Protein AF-A0A150UV07-F1 (afdb_monomer_lite)

Secondary structure (DSSP, 8-state):
---GGGS-HHHHHHHHHHHHHHHHHHHHHHHHHHHSPPP-HHHHHHHHHHHHHHHHHHHHHTTPPPSS-TTSPSS-SS--HHHHHHHHHHHTT-SSS---HHHHHHHHHHHHHHHHHHHHHHHHHHHHHHHHHHHHHHHHTT--------SSGGG--HHHHHHHHHHHHHHHIIIIIIHHHHHHHHHHHHHHHTT-GGGHHHHHHHHHHHHHHHHHHHHHHHHHHHHHHHHHHHHHHHHHHHHHHHHHHHHHHHHHHS-HHHHHHHHHSSTTTTHHHHHHHHHHHHHTTTTS-----------SSSSSSS-------------------

pLDDT: mean 82.39, std 20.72, range [30.31, 98.56]

Sequence (329 aa):
MPHIQTLSDIKRKEVYNRAWQLQNQQALAEHLKAMTPPVDEKEAVEEDQRNEIQARKELENDGCPPCYPPSMQVPLQEVPEEYQGAVEHWRTYTQWGEIVLPQQLADWRRFRSYQQYVRSYYGEKKFHRYVDRIREVRKSHSLPSDISLFWDPAQQDRLQNWVEFQSWRVRIHDEELECKLQEMQRRVDQAQETAVDMGSNLLLGELSYAKRRVAHHAGLLRWVESQRQVMVAAETLRSNACTKTSEASQYFELMDSLSGAVRRRVQRTGTNRVLRRGCRAAHATCEHRKQHSRPKTKTSKEQADLVATECALKTRSGRISKPPLRWSS

Foldseek 3Di:
DPPPVPDDPVVNVVVVVVVVVVVVVVVVVVVVVVVDPPPPPVVVQVVLVVLQVVLCVVCVVVLHHDLDDPPADWQRDDDDPLSCLQLVLQLLVDPVSTRRSNSVSVVLVVLVVVLVVLLVVQPQVRVVVVLVVLLVLCVVVVHDSPADDHSDVVPDDSLNSLSSVLSVLSCCLVVPLVVQLVVLVVVLVVCVVVVVVVCNVVSVVSNVSSVSNSSSSVSSSVSSVVVSVVVVVVVVVVVVVVVVVVVVVVVVVVLVPDDPVVNVVVVPPPPCPVVVVVPVVVVVVVVVVVPPDDDDDDDDPDDPPDPPPPDPDDDDDDDDDDDDDDDDD

Structure (mmCIF, N/CA/C/O backbone):
data_AF-A0A150UV07-F1
#
_entry.id   AF-A0A150UV07-F1
#
loop_
_atom_site.group_PDB
_atom_site.id
_atom_site.type_symbol
_atom_site.label_atom_id
_atom_site.label_alt_id
_atom_site.label_comp_id
_atom_site.label_asym_id
_atom_site.label_entity_id
_atom_site.label_seq_id
_atom_site.pdbx_PDB_ins_code
_atom_site.Cartn_x
_atom_site.Cartn_y
_atom_site.Cartn_z
_atom_site.occupancy
_atom_site.B_iso_or_equiv
_atom_site.auth_seq_id
_atom_site.auth_comp_id
_atom_site.auth_asym_id
_atom_site.auth_atom_id
_atom_site.pdbx_PDB_model_num
ATOM 1 N N . MET A 1 1 ? 24.235 -3.468 -38.379 1.00 43.94 1 MET A N 1
ATOM 2 C CA . MET A 1 1 ? 24.614 -2.060 -38.128 1.00 43.94 1 MET A CA 1
ATOM 3 C C . MET A 1 1 ? 24.882 -1.402 -39.474 1.00 43.94 1 MET A C 1
ATOM 5 O O . MET A 1 1 ? 25.859 -1.792 -40.102 1.00 43.94 1 MET A O 1
ATOM 9 N N . PRO A 1 2 ? 24.018 -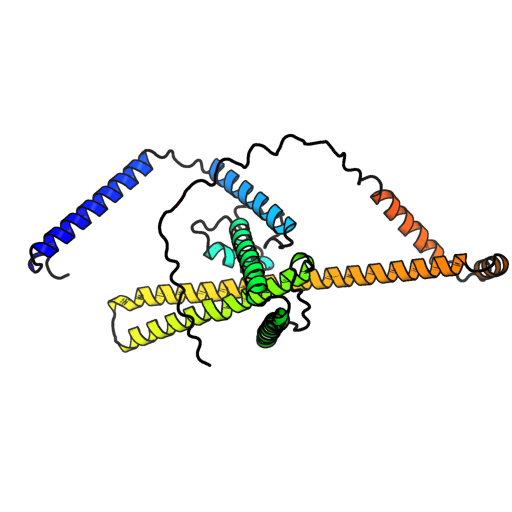0.503 -39.981 1.00 50.69 2 PRO A N 1
ATOM 10 C CA . PRO A 1 2 ? 24.350 0.272 -41.175 1.00 50.69 2 PRO A CA 1
ATOM 11 C C . PRO A 1 2 ? 25.649 1.038 -40.904 1.00 50.69 2 PRO A C 1
ATOM 13 O O . PRO A 1 2 ? 25.784 1.678 -39.860 1.00 50.69 2 PRO A O 1
ATOM 16 N N . HIS A 1 3 ? 26.633 0.907 -41.795 1.00 58.53 3 HIS A N 1
ATOM 17 C CA . HIS A 1 3 ? 27.921 1.575 -41.640 1.00 58.53 3 HIS A CA 1
ATOM 18 C C . HIS A 1 3 ? 27.697 3.085 -41.478 1.00 58.53 3 HIS A C 1
ATOM 20 O O . HIS A 1 3 ? 26.987 3.691 -42.270 1.00 58.53 3 HIS A O 1
ATOM 26 N N . ILE A 1 4 ? 28.341 3.717 -40.488 1.00 61.28 4 ILE A N 1
ATOM 27 C CA . ILE A 1 4 ? 28.324 5.182 -40.250 1.00 61.28 4 ILE A CA 1
ATOM 28 C C . ILE A 1 4 ? 28.580 5.996 -41.539 1.00 61.28 4 ILE A C 1
ATOM 30 O O . ILE A 1 4 ? 28.135 7.138 -41.677 1.00 61.28 4 ILE A O 1
ATOM 34 N N . GLN A 1 5 ? 29.238 5.375 -42.518 1.00 71.94 5 GLN A N 1
ATOM 35 C CA . GLN A 1 5 ? 29.497 5.901 -43.852 1.00 71.94 5 GLN A CA 1
ATOM 36 C C . GLN A 1 5 ? 28.233 6.166 -44.701 1.00 71.94 5 GLN A C 1
ATOM 38 O O . GLN A 1 5 ? 28.308 6.973 -45.620 1.00 71.94 5 GLN A O 1
ATOM 43 N N . THR A 1 6 ? 27.059 5.605 -44.387 1.00 82.50 6 THR A N 1
ATOM 44 C CA . THR A 1 6 ? 25.797 5.895 -45.109 1.00 82.50 6 THR A CA 1
ATOM 45 C C . THR A 1 6 ? 24.951 7.005 -44.474 1.00 82.50 6 THR A C 1
ATOM 47 O O . THR A 1 6 ? 23.888 7.340 -44.992 1.00 82.50 6 THR A O 1
ATOM 50 N N . LEU A 1 7 ? 25.375 7.579 -43.342 1.00 82.44 7 LEU A N 1
ATOM 51 C CA . LEU A 1 7 ? 24.673 8.703 -42.712 1.00 82.44 7 LEU A CA 1
ATOM 52 C C . LEU A 1 7 ? 25.032 10.027 -43.395 1.00 82.44 7 LEU A C 1
ATOM 54 O O . LEU A 1 7 ? 26.193 10.241 -43.740 1.00 82.44 7 LEU A O 1
ATOM 58 N N . SER A 1 8 ? 24.052 10.925 -43.531 1.00 91.31 8 SER A N 1
ATOM 59 C CA . SER A 1 8 ? 24.297 12.310 -43.942 1.00 91.31 8 SER A CA 1
ATOM 60 C C . SER A 1 8 ? 25.146 13.050 -42.904 1.00 91.31 8 SER A C 1
ATOM 62 O O . SER A 1 8 ? 25.108 12.727 -41.712 1.00 91.31 8 SER A O 1
ATOM 64 N N . ASP A 1 9 ? 25.881 14.077 -43.331 1.00 90.69 9 ASP A N 1
ATOM 65 C CA . ASP A 1 9 ? 26.815 14.809 -42.463 1.00 90.69 9 ASP A CA 1
ATOM 66 C C . ASP A 1 9 ? 26.142 15.431 -41.232 1.00 90.69 9 ASP A C 1
ATOM 68 O O . ASP A 1 9 ? 26.709 15.425 -40.138 1.00 90.69 9 ASP A O 1
ATOM 72 N N . ILE A 1 10 ? 24.890 15.881 -41.375 1.00 93.00 10 ILE A N 1
ATOM 73 C CA . ILE A 1 10 ? 24.079 16.400 -40.264 1.00 93.00 10 ILE A CA 1
ATOM 74 C C . ILE A 1 10 ? 23.879 15.316 -39.196 1.00 93.00 10 ILE A C 1
ATOM 76 O O . ILE A 1 10 ? 24.183 15.539 -38.024 1.00 93.00 10 ILE A O 1
ATOM 80 N N . LYS A 1 11 ? 23.456 14.112 -39.602 1.00 87.06 11 LYS A N 1
ATOM 81 C CA . LYS A 1 11 ? 23.229 12.989 -38.679 1.00 87.06 11 LYS A CA 1
ATOM 82 C C . LYS A 1 11 ? 24.528 12.517 -38.024 1.00 87.06 11 LYS A C 1
ATOM 84 O O . LYS A 1 11 ? 24.519 12.146 -36.854 1.00 87.06 11 LYS A O 1
ATOM 89 N N . ARG A 1 12 ? 25.658 12.561 -38.739 1.00 87.50 12 ARG A N 1
ATOM 90 C CA . ARG A 1 12 ? 26.976 12.244 -38.158 1.00 87.50 12 ARG A CA 1
ATOM 91 C C . ARG A 1 12 ? 27.375 13.246 -37.075 1.00 87.50 12 ARG A C 1
ATOM 93 O O . ARG A 1 12 ? 27.817 12.827 -36.007 1.00 87.50 12 ARG A O 1
ATOM 100 N N . LYS A 1 13 ? 27.178 14.547 -37.318 1.00 91.44 13 LYS A N 1
ATOM 101 C CA . LYS A 1 13 ? 27.464 15.607 -36.337 1.00 91.44 13 LYS A CA 1
ATOM 102 C C . LYS A 1 13 ? 26.590 15.480 -35.086 1.00 91.44 13 LYS A C 1
ATOM 104 O O . LYS A 1 13 ? 27.093 15.639 -33.978 1.00 91.44 13 LYS A O 1
ATOM 109 N N . GLU A 1 14 ? 25.311 15.148 -35.246 1.00 92.62 14 GLU A N 1
ATOM 110 C CA . GLU A 1 14 ? 24.401 14.892 -34.120 1.00 92.62 14 GLU A CA 1
ATOM 111 C C . GLU A 1 14 ? 24.841 13.690 -33.275 1.00 92.62 14 GLU A C 1
ATOM 113 O O . GLU A 1 14 ? 24.914 13.796 -32.050 1.00 92.62 14 GLU A O 1
ATOM 118 N N . VAL A 1 15 ? 25.184 12.568 -33.918 1.00 87.06 15 VAL A N 1
ATOM 119 C CA . VAL A 1 15 ? 25.679 11.361 -33.232 1.00 87.06 15 VAL A CA 1
ATOM 120 C C . VAL A 1 15 ? 26.969 11.665 -32.469 1.00 87.06 15 VAL A C 1
ATOM 122 O O . VAL A 1 15 ? 27.082 11.291 -31.303 1.00 87.06 15 VAL A O 1
ATOM 125 N N . TYR A 1 16 ? 27.907 12.389 -33.087 1.00 90.12 16 TYR A N 1
ATOM 126 C CA . TYR A 1 16 ? 29.160 12.796 -32.451 1.00 90.12 16 TYR A CA 1
ATOM 127 C C . TYR A 1 16 ? 28.924 13.687 -31.225 1.00 90.12 16 TYR A C 1
ATOM 129 O O . TYR A 1 16 ? 29.428 13.392 -30.143 1.00 90.12 16 TYR A O 1
ATOM 137 N N . ASN A 1 17 ? 28.103 14.734 -31.359 1.00 92.88 17 ASN A N 1
ATOM 138 C CA . ASN A 1 17 ? 27.783 15.632 -30.248 1.00 92.88 17 ASN A CA 1
ATOM 139 C C . ASN A 1 17 ? 27.113 14.884 -29.089 1.00 92.88 17 ASN A C 1
ATOM 141 O O . ASN A 1 17 ? 27.429 15.138 -27.928 1.00 92.88 17 ASN A O 1
ATOM 145 N N . ARG A 1 18 ? 26.214 13.940 -29.394 1.00 89.62 18 ARG A N 1
ATOM 146 C CA . ARG A 1 18 ? 25.539 13.127 -28.379 1.00 89.62 18 ARG A CA 1
ATOM 147 C C . ARG A 1 18 ? 26.499 12.165 -27.680 1.00 89.62 18 ARG A C 1
ATOM 149 O O . ARG A 1 18 ? 26.436 12.048 -26.461 1.00 89.62 18 ARG A O 1
ATOM 156 N N . ALA A 1 19 ? 27.395 11.513 -28.420 1.00 86.69 19 ALA A N 1
ATOM 157 C CA . ALA A 1 19 ? 28.425 10.649 -27.843 1.00 86.69 19 ALA A CA 1
ATOM 158 C C . ALA A 1 19 ? 29.368 11.441 -26.924 1.00 86.69 19 ALA A C 1
ATOM 160 O O . ALA A 1 19 ? 29.628 11.017 -25.802 1.00 86.69 19 ALA A O 1
ATOM 161 N N . TRP A 1 20 ? 29.795 12.630 -27.358 1.00 92.06 20 TRP A N 1
ATOM 162 C CA . TRP A 1 20 ? 30.629 13.527 -26.558 1.00 92.06 20 TRP A CA 1
ATOM 163 C C . TRP A 1 20 ? 29.923 14.003 -25.279 1.00 92.06 20 TRP A C 1
ATOM 165 O O . TRP A 1 20 ? 30.510 13.986 -24.201 1.00 92.06 20 TRP A O 1
ATOM 175 N N . GLN A 1 21 ? 28.638 14.367 -25.362 1.00 91.62 21 GLN A N 1
ATOM 176 C CA . GLN A 1 21 ? 27.838 14.720 -24.184 1.00 91.62 21 GLN A CA 1
ATOM 177 C C . GLN A 1 21 ? 27.719 13.561 -23.188 1.00 91.62 21 GLN A C 1
ATOM 179 O O . GLN A 1 21 ? 27.894 13.780 -21.992 1.00 91.62 21 GLN A O 1
ATOM 184 N N . LEU A 1 22 ? 27.450 12.342 -23.667 1.00 88.75 22 LEU A N 1
ATOM 185 C CA . LEU A 1 22 ? 27.371 11.152 -22.815 1.00 88.75 22 LEU A CA 1
ATOM 186 C C . LEU A 1 22 ? 28.719 10.843 -22.156 1.00 88.75 22 LEU A C 1
ATOM 188 O O . LEU A 1 22 ? 28.758 10.552 -20.965 1.00 88.75 22 LEU A O 1
ATOM 192 N N . GLN A 1 23 ? 29.820 10.976 -22.898 1.00 88.56 23 GLN A N 1
ATOM 193 C CA . GLN A 1 23 ? 31.166 10.792 -22.360 1.00 88.56 23 GLN A CA 1
ATOM 194 C C . GLN A 1 23 ? 31.486 11.824 -21.272 1.00 88.56 23 GLN A C 1
ATOM 196 O O . GLN A 1 23 ? 32.013 11.463 -20.226 1.00 88.56 23 GLN A O 1
ATOM 201 N N . ASN A 1 24 ? 31.113 13.091 -21.469 1.00 90.44 24 ASN A N 1
ATOM 202 C CA . ASN A 1 24 ? 31.294 14.124 -20.448 1.00 90.44 24 ASN A CA 1
ATOM 203 C C . ASN A 1 24 ? 30.411 13.898 -19.217 1.00 90.44 24 ASN A C 1
ATOM 205 O O . ASN A 1 24 ? 30.852 14.151 -18.100 1.00 90.44 24 ASN A O 1
ATOM 209 N N . GLN A 1 25 ? 29.177 13.419 -19.395 1.00 91.19 25 GLN A N 1
ATOM 210 C CA . GLN A 1 25 ? 28.311 13.042 -18.275 1.00 91.19 25 GLN A CA 1
ATOM 211 C C . GLN A 1 25 ? 28.894 11.866 -17.491 1.00 91.19 25 GLN A C 1
ATOM 213 O O . GLN A 1 25 ? 28.870 11.887 -16.263 1.00 91.19 25 GLN A O 1
ATOM 218 N N . GLN A 1 26 ? 29.454 10.875 -18.185 1.00 91.25 26 GLN A N 1
ATOM 219 C CA . GLN A 1 26 ? 30.127 9.749 -17.551 1.00 91.25 26 GLN A CA 1
ATOM 220 C C . GLN A 1 26 ? 31.386 10.202 -16.803 1.00 91.25 26 GLN A C 1
ATOM 222 O O . GLN A 1 26 ? 31.544 9.858 -15.637 1.00 91.25 26 GLN A O 1
ATOM 227 N N . ALA A 1 27 ? 32.222 11.042 -17.419 1.00 90.94 27 ALA A N 1
ATOM 228 C CA . ALA A 1 27 ? 33.402 11.610 -16.773 1.00 90.94 27 ALA A CA 1
ATOM 229 C C . ALA A 1 27 ? 33.030 12.442 -15.533 1.00 90.94 27 ALA A C 1
ATOM 231 O O . ALA A 1 27 ? 33.693 12.346 -14.504 1.00 90.94 27 ALA A O 1
ATOM 232 N N . LEU A 1 28 ? 31.939 13.216 -15.596 1.00 91.00 28 LEU A N 1
ATOM 233 C CA . LEU A 1 28 ? 31.417 13.949 -14.443 1.00 91.00 28 LEU A CA 1
ATOM 234 C C . LEU A 1 28 ? 30.917 13.000 -13.347 1.00 91.00 28 LEU A C 1
ATOM 236 O O . LEU A 1 28 ? 31.211 13.228 -12.180 1.00 91.00 28 LEU A O 1
ATOM 240 N N . ALA A 1 29 ? 30.191 11.936 -13.697 1.00 89.81 29 ALA A N 1
ATOM 241 C CA . ALA A 1 29 ? 29.712 10.948 -12.733 1.00 89.81 29 ALA A CA 1
ATOM 242 C C . ALA A 1 29 ? 30.869 10.192 -12.060 1.00 89.81 29 ALA A C 1
ATOM 244 O O . ALA A 1 29 ? 30.856 10.009 -10.845 1.00 89.81 29 ALA A O 1
ATOM 245 N N . GLU A 1 30 ? 31.891 9.800 -12.822 1.00 91.69 30 GLU A N 1
ATOM 246 C CA . GLU A 1 30 ? 33.112 9.178 -12.302 1.00 91.69 30 GLU A CA 1
ATOM 247 C C . GLU A 1 30 ? 33.893 10.144 -11.407 1.00 91.69 30 GLU A C 1
ATOM 249 O O . GLU A 1 30 ? 34.337 9.755 -10.328 1.00 91.69 30 GLU A O 1
ATOM 254 N N . HIS A 1 31 ? 33.996 11.417 -11.798 1.00 90.12 31 HIS A N 1
ATOM 255 C CA . HIS A 1 31 ? 34.635 12.449 -10.986 1.00 90.12 31 HIS A CA 1
ATOM 256 C C . HIS A 1 31 ? 33.881 12.701 -9.674 1.00 90.12 31 HIS A C 1
ATOM 258 O O . HIS A 1 31 ? 34.492 12.717 -8.608 1.00 90.12 31 HIS A O 1
ATOM 264 N N . LEU A 1 32 ? 32.552 12.829 -9.725 1.00 89.62 32 LEU A N 1
ATOM 265 C CA . LEU A 1 32 ? 31.711 12.955 -8.534 1.00 89.62 32 LEU A CA 1
ATOM 266 C C . LEU A 1 32 ? 31.832 11.719 -7.636 1.00 89.62 32 LEU A C 1
ATOM 268 O O . LEU A 1 32 ? 31.961 11.865 -6.424 1.00 89.62 32 LEU A O 1
ATOM 272 N N . LYS A 1 33 ? 31.866 10.513 -8.213 1.00 88.94 33 LYS A N 1
ATOM 273 C CA . LYS A 1 33 ? 32.080 9.264 -7.470 1.00 88.94 33 LYS A CA 1
ATOM 274 C C . LYS A 1 33 ? 33.459 9.219 -6.806 1.00 88.94 33 LYS A C 1
ATOM 276 O O . LYS A 1 33 ? 33.551 8.764 -5.676 1.00 88.94 33 LYS A O 1
ATOM 281 N N . ALA A 1 34 ? 34.505 9.709 -7.471 1.00 90.69 34 ALA A N 1
ATOM 282 C CA . ALA A 1 34 ? 35.850 9.814 -6.902 1.00 90.69 34 ALA A CA 1
ATOM 283 C C . ALA A 1 34 ? 35.958 10.876 -5.793 1.00 90.69 34 ALA A C 1
ATOM 285 O O . ALA A 1 34 ? 36.781 10.729 -4.894 1.00 90.69 34 ALA A O 1
ATOM 286 N N . MET A 1 35 ? 35.144 11.936 -5.847 1.00 90.12 35 MET A N 1
ATOM 287 C CA . MET A 1 35 ? 35.082 12.958 -4.795 1.00 90.12 35 MET A CA 1
ATOM 288 C C . MET A 1 35 ? 34.157 12.588 -3.633 1.00 90.12 35 MET A C 1
ATOM 290 O O . MET A 1 35 ? 34.275 13.177 -2.562 1.00 90.12 35 MET A O 1
ATOM 294 N N . THR A 1 36 ? 33.230 11.651 -3.834 1.00 84.44 36 THR A N 1
ATOM 295 C CA . THR A 1 36 ? 32.338 11.176 -2.775 1.00 84.44 36 THR A CA 1
ATOM 296 C C . THR A 1 36 ? 33.116 10.178 -1.919 1.00 84.44 36 THR A C 1
ATOM 298 O O . THR A 1 36 ? 33.564 9.162 -2.455 1.00 84.44 36 THR A O 1
ATOM 301 N N . PRO A 1 37 ? 33.313 10.437 -0.612 1.00 88.25 37 PRO A N 1
ATOM 302 C CA . PRO A 1 37 ? 33.906 9.454 0.286 1.00 88.25 37 PRO A CA 1
ATOM 303 C C . PRO A 1 37 ? 33.157 8.116 0.186 1.00 88.25 37 PRO A C 1
ATOM 305 O O . PRO A 1 37 ? 31.946 8.126 -0.058 1.00 88.25 37 PRO A O 1
ATOM 308 N N . PRO A 1 38 ? 33.839 6.968 0.352 1.00 86.81 38 PRO A N 1
ATOM 309 C CA . PRO A 1 38 ? 33.145 5.688 0.415 1.00 86.81 38 PRO A CA 1
ATOM 310 C C . PRO A 1 38 ? 32.071 5.765 1.502 1.00 86.81 38 PRO A C 1
ATOM 312 O O . PRO A 1 38 ? 32.326 6.289 2.586 1.00 86.81 38 PRO A O 1
ATOM 315 N N . VAL A 1 39 ? 30.868 5.286 1.182 1.00 85.12 39 VAL A N 1
ATOM 316 C CA . VAL A 1 39 ? 29.765 5.235 2.144 1.00 85.12 39 VAL A CA 1
ATOM 317 C C . VAL A 1 39 ? 30.214 4.365 3.311 1.00 85.12 39 VAL A C 1
ATOM 319 O O . VAL A 1 39 ? 30.643 3.231 3.097 1.00 85.12 39 VAL A O 1
ATOM 322 N N . ASP A 1 40 ? 30.139 4.897 4.530 1.00 92.25 40 ASP A N 1
ATOM 323 C CA . ASP A 1 40 ? 30.324 4.085 5.724 1.00 92.25 40 ASP A CA 1
ATOM 324 C C . ASP A 1 40 ? 29.129 3.131 5.821 1.00 92.25 40 ASP A C 1
ATOM 326 O O . ASP A 1 40 ? 28.007 3.533 6.134 1.00 92.25 40 ASP A O 1
ATOM 330 N N . GLU A 1 41 ? 29.366 1.858 5.503 1.00 90.44 41 GLU A N 1
ATOM 331 C CA . GLU A 1 41 ? 28.344 0.808 5.532 1.00 90.44 41 GLU A CA 1
ATOM 332 C C . GLU A 1 41 ? 27.651 0.740 6.896 1.00 90.44 41 GLU A C 1
ATOM 334 O O . GLU A 1 41 ? 26.447 0.492 6.975 1.00 90.44 41 GLU A O 1
ATOM 339 N N . LYS A 1 42 ? 28.384 1.015 7.981 1.00 92.06 42 LYS A N 1
ATOM 340 C CA . LYS A 1 42 ? 27.818 1.029 9.327 1.00 92.06 42 LYS A CA 1
ATOM 341 C C . LYS A 1 42 ? 26.863 2.206 9.510 1.00 92.06 42 LYS A C 1
ATOM 343 O O . LYS A 1 42 ? 25.779 2.019 10.060 1.00 92.06 42 LYS A O 1
ATOM 348 N N . GLU A 1 43 ? 27.243 3.394 9.046 1.00 92.50 43 GLU A N 1
ATOM 349 C CA . GLU A 1 43 ? 26.391 4.585 9.118 1.00 92.50 43 GLU A CA 1
ATOM 350 C C . GLU A 1 43 ? 25.105 4.402 8.301 1.00 92.50 43 GLU A C 1
ATOM 352 O O . GLU A 1 43 ? 24.024 4.727 8.796 1.00 92.50 43 GLU A O 1
ATOM 357 N N . ALA A 1 44 ? 25.206 3.807 7.107 1.00 89.88 44 ALA A N 1
ATOM 358 C CA . ALA A 1 44 ? 24.055 3.498 6.258 1.00 89.88 44 ALA A CA 1
ATOM 359 C C . ALA A 1 44 ? 23.079 2.521 6.942 1.00 89.88 44 ALA A C 1
ATOM 361 O O . ALA A 1 44 ? 21.879 2.785 7.005 1.00 89.88 44 ALA A O 1
ATOM 362 N N . VAL A 1 45 ? 23.590 1.439 7.544 1.00 90.62 45 VAL A N 1
ATOM 363 C CA . VAL A 1 45 ? 22.759 0.476 8.291 1.00 90.62 45 VAL A CA 1
ATOM 364 C C . VAL A 1 45 ? 22.089 1.133 9.502 1.00 90.62 45 VAL A C 1
ATOM 366 O O . VAL A 1 45 ? 20.909 0.894 9.771 1.00 90.62 45 VAL A O 1
ATOM 369 N N . GLU A 1 46 ? 22.811 1.977 10.244 1.00 93.31 46 GLU A N 1
ATOM 370 C CA . GLU A 1 46 ? 22.237 2.717 11.371 1.00 93.31 46 GLU A CA 1
ATOM 371 C C . GLU A 1 46 ? 21.154 3.709 10.914 1.00 93.31 46 GLU A C 1
ATOM 373 O O . GLU A 1 46 ? 20.146 3.884 11.604 1.00 93.31 46 GLU A O 1
ATOM 378 N N . GLU A 1 47 ? 21.332 4.361 9.762 1.00 92.44 47 GLU A N 1
ATOM 379 C CA . GLU A 1 47 ? 20.325 5.241 9.167 1.00 92.44 47 GLU A CA 1
ATOM 380 C C . GLU A 1 47 ? 19.061 4.479 8.768 1.00 92.44 47 GLU A C 1
ATOM 382 O O . GLU A 1 47 ? 17.957 4.889 9.144 1.00 92.44 47 GLU A O 1
ATOM 387 N N . ASP A 1 48 ? 19.206 3.337 8.101 1.00 91.62 48 ASP A N 1
ATOM 388 C CA . ASP A 1 48 ? 18.080 2.490 7.710 1.00 91.62 48 ASP A CA 1
ATOM 389 C C . ASP A 1 48 ? 17.292 1.992 8.924 1.00 91.62 48 ASP A C 1
ATOM 391 O O . ASP A 1 48 ? 16.058 2.056 8.939 1.00 91.62 48 ASP A O 1
ATOM 395 N N . GLN A 1 49 ? 17.982 1.602 10.000 1.00 93.62 49 GLN A N 1
ATOM 396 C CA . GLN A 1 49 ? 17.339 1.247 11.268 1.00 93.62 49 GLN A CA 1
ATOM 397 C C . GLN A 1 49 ? 16.574 2.426 11.884 1.00 93.62 49 GLN A C 1
ATOM 399 O O . GLN A 1 49 ? 15.446 2.249 12.360 1.00 93.62 49 GLN A O 1
ATOM 404 N N . ARG A 1 50 ? 17.146 3.639 11.871 1.00 95.38 50 ARG A N 1
ATOM 405 C CA . ARG A 1 50 ? 16.455 4.848 12.356 1.00 95.38 50 ARG A CA 1
ATOM 406 C C . ARG A 1 50 ? 15.199 5.135 11.534 1.00 95.38 50 ARG A C 1
ATOM 408 O O . ARG A 1 50 ? 14.144 5.388 12.123 1.00 95.38 50 ARG A O 1
ATOM 415 N N . ASN A 1 51 ? 15.297 5.053 10.209 1.00 94.88 51 ASN A N 1
ATOM 416 C CA . ASN A 1 51 ? 14.188 5.282 9.283 1.00 94.88 51 ASN A CA 1
ATOM 417 C C . ASN A 1 51 ? 13.059 4.264 9.489 1.00 94.88 51 ASN A C 1
ATOM 419 O O . ASN A 1 51 ? 11.888 4.639 9.549 1.00 94.88 51 ASN A O 1
ATOM 423 N N . GLU A 1 52 ? 13.402 2.993 9.681 1.00 96.00 52 GLU A N 1
ATOM 424 C CA . GLU A 1 52 ? 12.464 1.913 9.992 1.00 96.00 52 GLU A CA 1
ATOM 425 C C . GLU A 1 52 ? 11.733 2.112 11.325 1.00 96.00 52 GLU A C 1
ATOM 427 O O . GLU A 1 52 ? 10.500 2.045 11.391 1.00 96.00 52 GLU A O 1
ATOM 432 N N . ILE A 1 53 ? 12.473 2.430 12.392 1.00 96.31 53 ILE A N 1
ATOM 433 C CA . ILE A 1 53 ? 11.897 2.709 13.716 1.00 96.31 53 ILE A CA 1
ATOM 434 C C . ILE A 1 53 ? 10.962 3.921 13.654 1.00 96.31 53 ILE A C 1
ATOM 436 O O . ILE A 1 53 ? 9.891 3.910 14.271 1.00 96.31 53 ILE A O 1
ATOM 440 N N . GLN A 1 54 ? 11.354 4.969 12.930 1.00 97.88 54 GLN A N 1
ATOM 441 C CA . GLN A 1 54 ? 10.533 6.162 12.765 1.00 97.88 54 GLN A CA 1
ATOM 442 C C . GLN A 1 54 ? 9.261 5.852 11.967 1.00 97.88 54 GLN A C 1
ATOM 444 O O . GLN A 1 54 ? 8.163 6.185 12.417 1.00 97.88 54 GLN A O 1
ATOM 449 N N . ALA A 1 55 ? 9.386 5.146 10.841 1.00 97.94 55 ALA A N 1
ATOM 450 C CA . ALA A 1 55 ? 8.246 4.773 10.012 1.00 97.94 55 ALA A CA 1
ATOM 451 C C . ALA A 1 55 ? 7.239 3.904 10.777 1.00 97.94 55 ALA A C 1
ATOM 453 O O . ALA A 1 55 ? 6.033 4.142 10.689 1.00 97.94 55 ALA A O 1
ATOM 454 N N . ARG A 1 56 ? 7.718 2.955 11.593 1.00 98.12 56 ARG A N 1
ATOM 455 C CA . ARG A 1 56 ? 6.873 2.151 12.487 1.00 98.12 56 ARG A CA 1
ATOM 456 C C . ARG A 1 56 ? 6.031 3.019 13.417 1.00 98.12 56 ARG A C 1
ATOM 458 O O . ARG A 1 56 ? 4.816 2.845 13.467 1.00 98.12 56 ARG A O 1
ATOM 465 N N . LYS A 1 57 ? 6.668 3.950 14.136 1.00 98.44 57 LYS A N 1
ATOM 466 C CA . LYS A 1 57 ? 5.974 4.838 15.082 1.00 98.44 57 LYS A CA 1
ATOM 467 C C . LYS A 1 57 ? 4.898 5.657 14.380 1.00 98.44 57 LYS A C 1
ATOM 469 O O . LYS A 1 57 ? 3.802 5.806 14.905 1.00 98.44 57 LYS A O 1
ATOM 474 N N . GLU A 1 58 ? 5.197 6.180 13.196 1.00 98.56 58 GLU A N 1
ATOM 475 C CA . GLU A 1 58 ? 4.238 6.975 12.431 1.00 98.56 58 GLU A CA 1
ATOM 476 C C . GLU A 1 58 ? 3.058 6.153 11.913 1.00 98.56 58 GLU A C 1
ATOM 478 O O . GLU A 1 58 ? 1.918 6.599 12.031 1.00 98.56 58 GLU A O 1
ATOM 483 N N . LEU A 1 59 ? 3.315 4.946 11.401 1.00 98.44 59 LEU A N 1
ATOM 484 C CA . LEU A 1 59 ? 2.267 4.006 11.007 1.00 98.44 59 LEU A CA 1
ATOM 485 C C . LEU A 1 59 ? 1.340 3.705 12.190 1.00 98.44 59 LEU A C 1
ATOM 487 O O . LEU A 1 59 ? 0.126 3.859 12.074 1.00 98.44 59 LEU A O 1
ATOM 491 N N . GLU A 1 60 ? 1.910 3.339 13.339 1.00 97.50 60 GLU A N 1
ATOM 492 C CA . GLU A 1 60 ? 1.150 3.010 14.548 1.00 97.50 60 GLU A CA 1
ATOM 493 C C . GLU A 1 60 ? 0.336 4.207 15.062 1.00 97.50 60 GLU A C 1
ATOM 495 O O . GLU A 1 60 ? -0.839 4.042 15.404 1.00 97.50 60 GLU A O 1
ATOM 500 N N . ASN A 1 61 ? 0.924 5.408 15.056 1.00 97.38 61 ASN A N 1
ATOM 501 C CA . ASN A 1 61 ? 0.255 6.645 15.461 1.00 97.38 61 ASN A CA 1
ATOM 502 C C . ASN A 1 61 ? -0.926 7.005 14.546 1.00 97.38 61 ASN A C 1
ATOM 504 O O . ASN A 1 61 ? -1.942 7.489 15.041 1.00 97.38 61 ASN A O 1
ATOM 508 N N . ASP A 1 62 ? -0.822 6.743 13.239 1.00 97.00 62 ASP A N 1
ATOM 509 C CA . ASP A 1 62 ? -1.904 6.979 12.267 1.00 97.00 62 ASP A CA 1
ATOM 510 C C . ASP A 1 62 ? -2.848 5.763 12.115 1.00 97.00 62 ASP A C 1
ATOM 512 O O . ASP A 1 62 ? -3.692 5.706 11.220 1.00 97.00 62 ASP A O 1
ATOM 516 N N . GLY A 1 63 ? -2.717 4.759 12.992 1.00 95.44 63 GLY A N 1
ATOM 517 C CA . GLY A 1 63 ? -3.594 3.587 13.046 1.00 95.44 63 GLY A CA 1
ATOM 518 C C . GLY A 1 63 ? -3.305 2.499 12.004 1.00 95.44 63 GLY A C 1
ATOM 519 O O . GLY A 1 63 ? -4.044 1.510 11.944 1.00 95.44 63 GLY A O 1
ATOM 520 N N . CYS A 1 64 ? -2.228 2.610 11.229 1.00 97.69 64 CYS A N 1
ATOM 521 C CA . CYS A 1 64 ? -1.792 1.599 10.271 1.00 97.69 64 CYS A CA 1
ATOM 522 C C . CYS A 1 64 ? -0.917 0.528 10.962 1.00 97.69 64 CYS A C 1
ATOM 524 O O . CYS A 1 64 ? 0.115 0.861 11.540 1.00 97.69 64 CYS A O 1
ATOM 526 N N . PRO A 1 65 ? -1.292 -0.765 10.955 1.00 97.50 65 PRO A N 1
ATOM 527 C CA . PRO A 1 65 ? -0.429 -1.831 11.455 1.00 97.50 65 PRO A CA 1
ATOM 528 C C . PRO A 1 65 ? 0.832 -1.980 10.577 1.00 97.50 65 PRO A C 1
ATOM 530 O O . PRO A 1 65 ? 0.707 -2.163 9.363 1.00 97.50 65 PRO A O 1
ATOM 533 N N . PRO A 1 66 ? 2.046 -1.957 11.154 1.00 98.00 66 PRO A N 1
ATOM 534 C CA . PRO A 1 66 ? 3.269 -2.310 10.434 1.00 98.00 66 PRO A CA 1
ATOM 535 C C . PRO A 1 66 ? 3.193 -3.730 9.859 1.00 98.00 66 PRO A C 1
ATOM 537 O O . PRO A 1 66 ? 2.640 -4.628 10.495 1.00 98.00 66 PRO A O 1
ATOM 540 N N . CYS A 1 67 ? 3.764 -3.954 8.674 1.00 97.12 67 CYS A N 1
ATOM 541 C CA . CYS A 1 67 ? 3.666 -5.246 7.985 1.00 97.12 67 CYS A CA 1
ATOM 542 C C . CYS A 1 67 ? 4.461 -6.397 8.602 1.00 97.12 67 CYS A C 1
ATOM 544 O O . CYS A 1 67 ? 4.290 -7.536 8.180 1.00 97.12 67 CYS A O 1
ATOM 546 N N . TYR A 1 68 ? 5.251 -6.122 9.637 1.00 96.81 68 TYR A N 1
ATOM 547 C CA . TYR A 1 68 ? 5.899 -7.123 10.475 1.00 96.81 68 TYR A CA 1
ATOM 548 C C . TYR A 1 68 ? 6.028 -6.642 11.931 1.00 96.81 68 TYR A C 1
ATOM 550 O O . TYR A 1 68 ? 6.080 -5.428 12.191 1.00 96.81 68 TYR A O 1
ATOM 558 N N . PRO A 1 69 ? 6.098 -7.567 12.905 1.00 96.19 69 PRO A N 1
ATOM 559 C CA . PRO A 1 69 ? 6.297 -7.260 14.317 1.00 96.19 69 PRO A CA 1
ATOM 560 C C . PRO A 1 69 ? 7.636 -6.559 14.601 1.00 96.19 69 PRO A C 1
ATOM 562 O O . PRO A 1 69 ? 8.599 -6.717 13.852 1.00 96.19 69 PRO A O 1
ATOM 565 N N . PRO A 1 70 ? 7.730 -5.814 15.71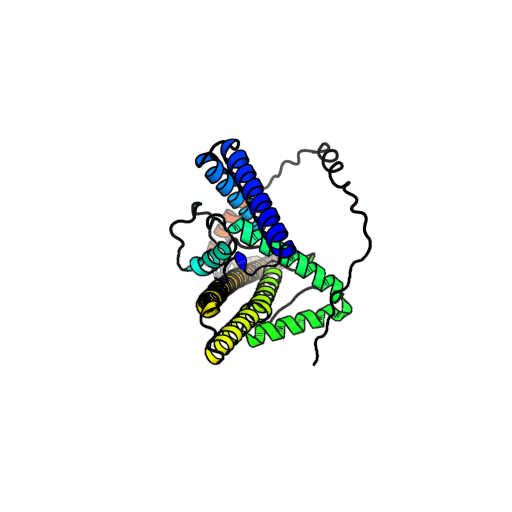8 1.00 95.62 70 PRO A N 1
ATOM 566 C CA . PRO A 1 70 ? 8.946 -5.097 16.114 1.00 95.62 70 PRO A CA 1
ATOM 567 C C . PRO A 1 70 ? 10.105 -6.013 16.535 1.00 95.62 70 PRO A C 1
ATOM 569 O O . PRO A 1 70 ? 11.217 -5.531 16.706 1.00 95.62 70 PRO A O 1
ATOM 572 N N . SER A 1 71 ? 9.862 -7.313 16.727 1.00 94.06 71 SER A N 1
ATOM 573 C CA . SER A 1 71 ? 10.898 -8.292 17.072 1.00 94.06 71 SER A CA 1
ATOM 574 C C . SER A 1 71 ? 11.806 -8.666 15.898 1.00 94.06 71 SER A C 1
ATOM 576 O O . SER A 1 71 ? 12.857 -9.261 16.128 1.00 94.06 71 SER A O 1
ATOM 578 N N . MET A 1 72 ? 11.423 -8.349 14.656 1.00 93.25 72 MET A N 1
ATOM 579 C CA . MET A 1 72 ? 12.282 -8.578 13.494 1.00 93.25 72 MET A CA 1
ATOM 580 C C . MET A 1 72 ? 13.377 -7.522 13.398 1.00 93.25 72 MET A C 1
ATOM 582 O O . MET A 1 72 ? 13.115 -6.325 13.513 1.00 93.25 72 MET A O 1
ATOM 586 N N . GLN A 1 73 ? 14.598 -7.987 13.150 1.00 90.19 73 GLN A N 1
ATOM 587 C CA . GLN A 1 73 ? 15.772 -7.137 12.987 1.00 90.19 73 GLN A CA 1
ATOM 588 C C . GLN A 1 73 ? 15.904 -6.681 11.531 1.00 90.19 73 GLN A C 1
ATOM 590 O O . GLN A 1 73 ? 15.607 -7.438 10.610 1.00 90.19 73 GLN A O 1
ATOM 595 N N . VAL A 1 74 ? 16.350 -5.439 11.343 1.00 90.06 74 VAL A N 1
ATOM 596 C CA . VAL A 1 74 ? 16.629 -4.837 10.034 1.00 90.06 74 VAL A CA 1
ATOM 597 C C . VAL A 1 74 ? 18.150 -4.855 9.814 1.00 90.06 74 VAL A C 1
ATOM 599 O O . VAL A 1 74 ? 18.875 -4.444 10.729 1.00 90.06 74 VAL A O 1
ATOM 602 N N . PRO A 1 75 ? 18.644 -5.301 8.643 1.00 89.50 75 PRO A N 1
ATOM 603 C CA . PRO A 1 75 ? 17.887 -5.731 7.461 1.00 89.50 75 PRO A CA 1
ATOM 604 C C . PRO A 1 75 ? 17.190 -7.090 7.646 1.00 89.50 75 PRO A C 1
ATOM 606 O O . PRO A 1 75 ? 17.690 -7.986 8.323 1.00 89.50 75 PRO A O 1
ATOM 609 N N . LEU A 1 76 ? 16.018 -7.248 7.022 1.00 91.19 76 LEU A N 1
ATOM 610 C CA . LEU A 1 76 ? 15.188 -8.452 7.142 1.00 91.19 76 LEU A CA 1
ATOM 611 C C . LEU A 1 76 ? 15.822 -9.638 6.387 1.00 91.19 76 LEU A C 1
ATOM 613 O O . LEU A 1 76 ? 15.618 -9.783 5.182 1.00 91.19 76 LEU A O 1
ATOM 617 N N . GLN A 1 77 ? 16.576 -10.501 7.067 1.00 89.50 77 GLN A N 1
ATOM 618 C CA . GLN A 1 77 ? 17.217 -11.660 6.421 1.00 89.50 77 GLN A CA 1
ATOM 619 C C . GLN A 1 77 ? 16.238 -12.822 6.203 1.00 89.50 77 GLN A C 1
ATOM 621 O O . GLN A 1 77 ? 16.041 -13.269 5.075 1.00 89.50 77 GLN A O 1
ATOM 626 N N . GLU A 1 78 ? 15.566 -13.263 7.266 1.00 91.75 78 GLU A N 1
ATOM 627 C CA . GLU A 1 78 ? 14.636 -14.395 7.243 1.00 91.75 78 GLU A CA 1
ATOM 628 C C . GLU A 1 78 ? 13.233 -13.908 7.607 1.00 91.75 78 GLU A C 1
ATOM 630 O O . GLU A 1 78 ? 12.922 -13.646 8.769 1.00 91.75 78 GLU A O 1
ATOM 635 N N . VAL A 1 79 ? 12.387 -13.731 6.590 1.00 95.12 79 VAL A N 1
ATOM 636 C CA . VAL A 1 79 ? 11.011 -13.257 6.774 1.00 95.12 79 VAL A CA 1
ATOM 637 C C . VAL A 1 79 ? 10.096 -14.470 6.963 1.00 95.12 79 VAL A C 1
ATOM 639 O O . VAL A 1 79 ? 10.015 -15.291 6.049 1.00 95.12 79 VAL A O 1
ATOM 642 N N . PRO A 1 80 ? 9.377 -14.592 8.095 1.00 96.19 80 PRO A N 1
ATOM 643 C CA . PRO A 1 80 ? 8.395 -15.654 8.280 1.00 96.19 80 PRO A CA 1
ATOM 644 C C . PRO A 1 80 ? 7.313 -15.634 7.194 1.00 96.19 80 PRO A C 1
ATOM 646 O O . PRO A 1 80 ? 6.890 -14.563 6.749 1.00 96.19 80 PRO A O 1
ATOM 649 N N . GLU A 1 81 ? 6.817 -16.817 6.822 1.00 95.56 81 GLU A N 1
ATOM 650 C CA . GLU A 1 81 ? 5.841 -17.010 5.736 1.00 95.56 81 GLU A CA 1
ATOM 651 C C . GLU A 1 81 ? 4.602 -16.106 5.880 1.00 95.56 81 GLU A C 1
ATOM 653 O O . GLU A 1 81 ? 4.120 -15.527 4.905 1.00 95.56 81 GLU A O 1
ATOM 658 N N . GLU A 1 82 ? 4.136 -15.891 7.114 1.00 95.00 82 GLU A N 1
ATOM 659 C CA . GLU A 1 82 ? 2.966 -15.057 7.423 1.00 95.00 82 GLU A CA 1
ATOM 660 C C . GLU A 1 82 ? 3.125 -13.569 7.041 1.00 95.00 82 GLU A C 1
ATOM 662 O O . GLU A 1 82 ? 2.127 -12.888 6.785 1.00 95.00 82 GLU A O 1
ATOM 667 N N . TYR A 1 83 ? 4.361 -13.065 6.947 1.00 96.31 83 TYR A N 1
ATOM 668 C CA . TYR A 1 83 ? 4.665 -11.682 6.545 1.00 96.31 83 TYR A CA 1
ATOM 669 C C . TYR A 1 83 ? 5.288 -11.586 5.153 1.00 96.31 83 TYR A C 1
ATOM 671 O O . 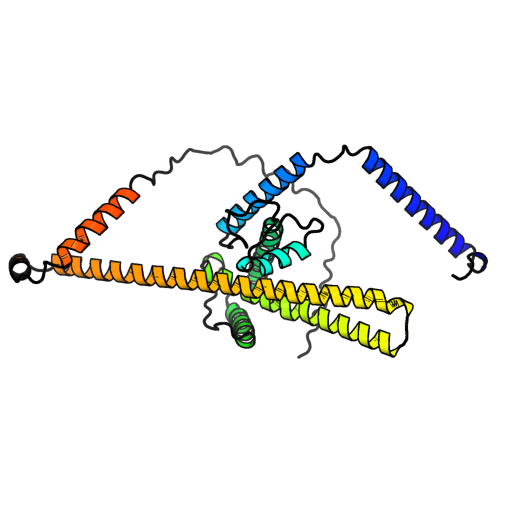TYR A 1 83 ? 5.335 -10.493 4.581 1.00 96.31 83 TYR A O 1
ATOM 679 N N . GLN A 1 84 ? 5.740 -12.711 4.594 1.00 96.19 84 GLN A N 1
ATOM 680 C CA . GLN A 1 84 ? 6.488 -12.768 3.342 1.00 96.19 84 GLN A CA 1
ATOM 681 C C . GLN A 1 84 ? 5.760 -12.045 2.205 1.00 96.19 84 GLN A C 1
ATOM 683 O O . GLN A 1 84 ? 6.348 -11.192 1.546 1.00 96.19 84 GLN A O 1
ATOM 688 N N . GLY A 1 85 ? 4.457 -12.290 2.035 1.00 95.00 85 GLY A N 1
ATOM 689 C CA . GLY A 1 85 ? 3.674 -11.660 0.967 1.00 95.00 85 GLY A CA 1
ATOM 690 C C . GLY A 1 85 ? 3.646 -10.127 1.032 1.00 95.00 85 GLY A C 1
ATOM 691 O O . GLY A 1 85 ? 3.740 -9.467 -0.002 1.00 95.00 85 GLY A O 1
ATOM 692 N N . ALA A 1 86 ? 3.549 -9.546 2.233 1.00 96.94 86 ALA A N 1
ATOM 693 C CA . ALA A 1 86 ? 3.570 -8.095 2.402 1.00 96.94 86 ALA A CA 1
ATOM 694 C C . ALA A 1 86 ? 4.989 -7.528 2.257 1.00 96.94 86 ALA A C 1
ATOM 696 O O . ALA A 1 86 ? 5.181 -6.535 1.557 1.00 96.94 86 ALA A O 1
ATOM 697 N N . VAL A 1 87 ? 5.986 -8.168 2.874 1.00 96.56 87 VAL A N 1
ATOM 698 C CA . VAL A 1 87 ? 7.386 -7.724 2.818 1.00 96.56 87 VAL A CA 1
ATOM 699 C C . VAL A 1 87 ? 7.921 -7.754 1.387 1.00 96.56 87 VAL A C 1
ATOM 701 O O . VAL A 1 87 ? 8.486 -6.764 0.923 1.00 96.56 87 VAL A O 1
ATOM 704 N N . GLU A 1 88 ? 7.700 -8.845 0.653 1.00 95.62 88 GLU A N 1
ATOM 705 C CA . GLU A 1 88 ? 8.122 -8.951 -0.745 1.00 95.62 88 GLU A CA 1
ATOM 706 C C . GLU A 1 88 ? 7.450 -7.901 -1.628 1.00 95.62 88 GLU A C 1
ATOM 708 O O . GLU A 1 88 ? 8.117 -7.312 -2.475 1.00 95.62 88 GLU A O 1
ATOM 713 N N . HIS A 1 89 ? 6.163 -7.605 -1.409 1.00 95.94 89 HIS A N 1
ATOM 714 C CA . HIS A 1 89 ? 5.487 -6.529 -2.131 1.00 95.94 89 HIS A CA 1
ATOM 715 C C . HIS A 1 89 ? 6.219 -5.199 -1.970 1.00 95.94 89 HIS A C 1
ATOM 717 O O . HIS A 1 89 ? 6.538 -4.552 -2.967 1.00 95.94 89 HIS A O 1
ATOM 723 N N . TRP A 1 90 ? 6.533 -4.796 -0.742 1.00 95.88 90 TRP A N 1
ATOM 724 C CA . TRP A 1 90 ? 7.204 -3.520 -0.499 1.00 95.88 90 TRP A CA 1
ATOM 725 C C . TRP A 1 90 ? 8.636 -3.489 -1.037 1.00 95.88 90 TRP A C 1
ATOM 727 O O . TRP A 1 90 ? 9.044 -2.470 -1.595 1.00 95.88 90 TRP A O 1
ATOM 737 N N . ARG A 1 91 ? 9.352 -4.619 -0.988 1.00 94.00 91 ARG A N 1
ATOM 738 C CA . ARG A 1 91 ? 10.680 -4.767 -1.607 1.00 94.00 91 ARG A CA 1
ATOM 739 C C . ARG A 1 91 ? 10.685 -4.506 -3.109 1.00 94.00 91 ARG A C 1
ATOM 741 O O . ARG A 1 91 ? 11.693 -4.058 -3.636 1.00 94.00 91 ARG A O 1
ATOM 748 N N . THR A 1 92 ? 9.571 -4.722 -3.814 1.00 91.44 92 THR A N 1
ATOM 749 C CA . THR A 1 92 ? 9.516 -4.430 -5.261 1.00 91.44 92 THR A CA 1
ATOM 750 C C . THR A 1 92 ? 9.636 -2.942 -5.599 1.00 91.44 92 THR A C 1
ATOM 752 O O . THR A 1 92 ? 9.896 -2.607 -6.757 1.00 91.44 92 THR A O 1
ATOM 755 N N . TYR A 1 93 ? 9.433 -2.054 -4.621 1.00 87.38 93 TYR A N 1
ATOM 756 C CA . TYR A 1 93 ? 9.504 -0.602 -4.798 1.00 87.38 93 TYR A CA 1
ATOM 757 C C . TYR A 1 93 ? 10.829 -0.006 -4.328 1.00 87.38 93 TYR A C 1
ATOM 759 O O . TYR A 1 93 ? 11.106 1.156 -4.629 1.00 87.38 93 TYR A O 1
ATOM 767 N N . THR A 1 94 ? 11.653 -0.774 -3.618 1.00 83.00 94 THR A N 1
ATOM 768 C CA . THR A 1 94 ? 12.959 -0.309 -3.173 1.00 83.00 94 THR A CA 1
ATOM 769 C C . THR A 1 94 ? 14.017 -0.715 -4.183 1.00 83.00 94 THR A C 1
ATOM 771 O O . THR A 1 94 ? 14.120 -1.869 -4.585 1.00 83.00 94 THR A O 1
ATOM 774 N N . GLN A 1 95 ? 14.835 0.249 -4.602 1.00 75.69 95 GLN A N 1
ATOM 775 C CA . GLN A 1 95 ? 16.014 -0.053 -5.420 1.00 75.69 95 GLN A CA 1
ATOM 776 C C . GLN A 1 95 ? 17.039 -0.886 -4.631 1.00 75.69 95 GLN A C 1
ATOM 778 O O . GLN A 1 95 ? 17.812 -1.624 -5.230 1.00 75.69 95 GLN A O 1
ATOM 783 N N . TRP A 1 96 ? 16.988 -0.796 -3.296 1.00 69.69 96 TRP A N 1
ATOM 784 C CA . TRP A 1 96 ? 17.957 -1.376 -2.368 1.00 69.69 96 TRP A CA 1
ATOM 785 C C . TRP A 1 96 ? 17.401 -2.519 -1.506 1.00 69.69 96 TRP A C 1
ATOM 787 O O . TRP A 1 96 ? 18.121 -3.040 -0.676 1.00 69.69 96 TRP A O 1
ATOM 797 N N . GLY A 1 97 ? 16.137 -2.935 -1.668 1.00 65.38 97 GLY A N 1
ATOM 798 C CA . GLY A 1 97 ? 15.592 -4.164 -1.057 1.00 65.38 97 GLY A CA 1
ATOM 799 C C . GLY A 1 97 ? 15.461 -4.221 0.479 1.00 65.38 97 GLY A C 1
ATOM 800 O O . GLY A 1 97 ? 14.850 -5.166 0.986 1.00 65.38 97 GLY A O 1
ATOM 801 N N . GLU A 1 98 ? 15.994 -3.246 1.220 1.00 79.19 98 GLU A N 1
ATOM 802 C CA . GLU A 1 98 ? 16.263 -3.413 2.659 1.00 79.19 98 GLU A CA 1
ATOM 803 C C . GLU A 1 98 ? 15.268 -2.709 3.596 1.00 79.19 98 GLU A C 1
ATOM 805 O O . GLU A 1 98 ? 14.891 -3.297 4.610 1.00 79.19 98 GLU A O 1
ATOM 810 N N . ILE A 1 99 ? 14.758 -1.525 3.233 1.00 89.88 99 ILE A N 1
ATOM 811 C CA . ILE A 1 99 ? 13.794 -0.765 4.052 1.00 89.88 99 ILE A CA 1
ATOM 812 C C . ILE A 1 99 ? 12.347 -0.945 3.568 1.00 89.88 99 ILE A C 1
ATOM 814 O O . ILE A 1 99 ? 11.984 -0.602 2.447 1.00 89.88 99 ILE A O 1
ATOM 818 N N . VAL A 1 100 ? 11.477 -1.484 4.412 1.00 95.50 100 VAL A N 1
ATOM 819 C CA . VAL A 1 100 ? 10.116 -1.910 4.058 1.00 95.50 100 VAL A CA 1
ATOM 820 C C . VAL A 1 100 ? 9.048 -0.969 4.624 1.00 95.50 100 VAL A C 1
ATOM 822 O O . VAL A 1 100 ? 8.137 -0.563 3.894 1.00 95.50 100 VAL A O 1
ATOM 825 N N . LEU A 1 101 ? 9.135 -0.574 5.897 1.00 97.00 101 LEU A N 1
ATOM 826 C CA . LEU A 1 101 ? 8.136 0.292 6.532 1.00 97.00 101 LEU A CA 1
ATOM 827 C C . LEU A 1 101 ? 8.125 1.725 5.996 1.00 97.00 101 LEU A C 1
ATOM 829 O O . LEU A 1 101 ? 7.023 2.263 5.885 1.00 97.00 101 LEU A O 1
ATOM 833 N N . PRO A 1 102 ? 9.248 2.360 5.601 1.00 96.44 102 PRO A N 1
ATOM 834 C CA . PRO A 1 102 ? 9.193 3.655 4.925 1.00 96.44 102 PRO A CA 1
ATOM 835 C C . PRO A 1 102 ? 8.344 3.611 3.650 1.00 96.44 102 PRO A C 1
ATOM 837 O O . PRO A 1 102 ? 7.558 4.527 3.392 1.00 96.44 102 PRO A O 1
ATOM 840 N N . GLN A 1 103 ? 8.421 2.514 2.892 1.00 95.94 103 GLN A N 1
ATOM 841 C CA . GLN A 1 103 ? 7.608 2.327 1.695 1.00 95.94 103 GLN A CA 1
ATOM 842 C C . GLN A 1 103 ? 6.131 2.092 2.038 1.00 95.94 103 GLN A C 1
ATOM 844 O O . GLN A 1 103 ? 5.252 2.684 1.404 1.00 95.94 103 GLN A O 1
ATOM 849 N N . GLN A 1 104 ? 5.848 1.280 3.062 1.00 97.56 104 GLN A N 1
ATOM 850 C CA . GLN A 1 104 ? 4.487 1.106 3.574 1.00 97.56 104 GLN A CA 1
ATOM 851 C C . GLN A 1 104 ? 3.893 2.442 4.052 1.00 97.56 104 GLN A C 1
ATOM 853 O O . GLN A 1 104 ? 2.740 2.743 3.753 1.00 97.56 104 GLN A O 1
ATOM 858 N N . LEU A 1 105 ? 4.667 3.260 4.768 1.00 97.94 105 LEU A N 1
ATOM 859 C CA . LEU A 1 105 ? 4.252 4.577 5.252 1.00 97.94 105 LEU A CA 1
ATOM 860 C C . LEU A 1 105 ? 3.978 5.545 4.103 1.00 97.94 105 LEU A C 1
ATOM 862 O O . LEU A 1 105 ? 2.964 6.245 4.122 1.00 97.94 105 LEU A O 1
ATOM 866 N N . ALA A 1 106 ? 4.843 5.581 3.089 1.00 97.38 106 ALA A N 1
ATOM 867 C CA . ALA A 1 106 ? 4.620 6.390 1.895 1.00 97.38 106 ALA A CA 1
ATOM 868 C C . ALA A 1 106 ? 3.305 6.006 1.198 1.00 97.38 106 ALA A C 1
ATOM 870 O O . ALA A 1 106 ? 2.523 6.871 0.795 1.00 97.38 106 ALA A O 1
ATOM 871 N N . ASP A 1 107 ? 3.027 4.709 1.106 1.00 97.56 107 ASP A N 1
ATOM 872 C CA . ASP A 1 107 ? 1.800 4.211 0.507 1.00 97.56 107 ASP A CA 1
ATOM 873 C C . ASP A 1 107 ? 0.554 4.491 1.362 1.00 97.56 107 ASP A C 1
ATOM 875 O O . ASP A 1 107 ? -0.472 4.935 0.841 1.00 97.56 107 ASP A O 1
ATOM 879 N N . TRP A 1 108 ? 0.666 4.350 2.682 1.00 98.31 108 TRP A N 1
ATOM 880 C CA . TRP A 1 108 ? -0.385 4.735 3.616 1.00 98.31 108 TRP A CA 1
ATOM 881 C C . TRP A 1 108 ? -0.714 6.229 3.507 1.00 98.31 108 TRP A C 1
ATOM 883 O O . TRP A 1 108 ? -1.879 6.604 3.380 1.00 98.31 108 TRP A O 1
ATOM 893 N N . ARG A 1 109 ? 0.299 7.101 3.437 1.00 98.44 109 ARG A N 1
ATOM 894 C CA . ARG A 1 109 ? 0.106 8.542 3.197 1.00 98.44 109 ARG A CA 1
ATOM 895 C C . ARG A 1 109 ? -0.581 8.807 1.856 1.00 98.44 109 ARG A C 1
ATOM 897 O O . ARG A 1 109 ? -1.496 9.628 1.800 1.00 98.44 109 ARG A O 1
ATOM 904 N N . ARG A 1 110 ? -0.216 8.076 0.794 1.00 98.19 110 ARG A N 1
ATOM 905 C CA . ARG A 1 110 ? -0.901 8.153 -0.510 1.00 98.19 110 ARG A CA 1
ATOM 906 C C . ARG A 1 110 ? -2.377 7.774 -0.391 1.00 98.19 110 ARG A C 1
ATOM 908 O O . ARG A 1 110 ? -3.222 8.449 -0.983 1.00 98.19 110 ARG A O 1
ATOM 915 N N . PHE A 1 111 ? -2.696 6.751 0.398 1.00 98.44 111 PHE A N 1
ATOM 916 C CA . PHE A 1 111 ? -4.077 6.415 0.730 1.00 98.44 111 PHE A CA 1
ATOM 917 C C . PHE A 1 111 ? -4.778 7.552 1.483 1.00 98.44 111 PHE A C 1
ATOM 919 O O . PHE A 1 111 ? -5.878 7.924 1.085 1.00 98.44 111 PHE A O 1
ATOM 926 N N . ARG A 1 112 ? -4.162 8.167 2.502 1.00 98.19 112 ARG A N 1
ATOM 927 C CA . ARG A 1 112 ? -4.764 9.307 3.226 1.00 98.19 112 ARG A CA 1
ATOM 928 C C . ARG A 1 112 ? -5.048 10.491 2.296 1.00 98.19 112 ARG A C 1
ATOM 930 O O . ARG A 1 112 ? -6.125 11.085 2.362 1.00 98.19 112 ARG A O 1
ATOM 937 N N . SER A 1 113 ? -4.143 10.794 1.367 1.00 98.12 113 SER A N 1
ATOM 938 C CA . SER A 1 113 ? -4.380 11.814 0.337 1.00 98.12 113 SER A CA 1
ATOM 939 C C . SER A 1 113 ? -5.526 11.433 -0.606 1.00 98.12 113 SER A C 1
ATOM 941 O O . SER A 1 113 ? -6.380 12.268 -0.908 1.00 98.12 113 SER A O 1
ATOM 943 N N . TYR A 1 114 ? -5.593 10.171 -1.046 1.00 97.88 114 TYR A N 1
ATOM 944 C CA . TYR A 1 114 ? -6.724 9.664 -1.830 1.00 97.88 114 TYR A CA 1
ATOM 945 C C . TYR A 1 114 ? -8.039 9.774 -1.052 1.00 97.88 114 TYR A C 1
ATOM 947 O O . TYR A 1 114 ? -9.050 10.202 -1.608 1.00 97.88 114 TYR A O 1
ATOM 955 N N . GLN A 1 115 ? -8.013 9.442 0.238 1.00 97.75 115 GLN A N 1
ATOM 956 C CA . GLN A 1 115 ? -9.153 9.522 1.132 1.00 97.75 115 GLN A CA 1
ATOM 957 C C . GLN A 1 115 ? -9.710 10.950 1.112 1.00 97.75 115 GLN A C 1
ATOM 959 O O . GLN A 1 115 ? -10.859 11.145 0.715 1.00 97.75 115 GLN A O 1
ATOM 964 N N . GLN A 1 116 ? -8.879 11.953 1.408 1.00 98.19 116 GLN A N 1
ATOM 965 C CA . GLN A 1 116 ? -9.245 13.375 1.362 1.00 98.19 116 GLN A CA 1
ATOM 966 C C . GLN A 1 116 ? -9.783 13.805 -0.010 1.00 98.19 116 GLN A C 1
ATOM 968 O O . GLN A 1 116 ? -10.822 14.467 -0.090 1.00 98.19 116 GLN A O 1
ATOM 973 N N . TYR A 1 117 ? -9.121 13.385 -1.091 1.00 98.12 117 TYR A N 1
ATOM 974 C CA . TYR A 1 117 ? -9.561 13.665 -2.457 1.00 98.12 117 TYR A CA 1
ATOM 975 C C . TYR A 1 117 ? -10.980 13.145 -2.720 1.00 98.12 117 TYR A C 1
ATOM 977 O O . TYR A 1 117 ? -11.828 13.890 -3.211 1.00 98.12 117 TYR A O 1
ATOM 985 N N . VAL A 1 118 ? -11.274 11.899 -2.343 1.00 97.88 118 VAL A N 1
ATOM 986 C CA . VAL A 1 118 ? -12.610 11.306 -2.492 1.00 97.88 118 VAL A CA 1
ATOM 987 C C . VAL A 1 118 ? -13.657 12.117 -1.728 1.00 97.88 118 VAL A C 1
ATOM 989 O O . VAL A 1 118 ? -14.729 12.393 -2.269 1.00 97.88 118 VAL A O 1
ATOM 992 N N . ARG A 1 119 ? -13.361 12.544 -0.495 1.00 97.50 119 ARG A N 1
ATOM 993 C CA . ARG A 1 119 ? -14.313 13.320 0.325 1.00 97.50 119 ARG A CA 1
ATOM 994 C C . ARG A 1 119 ? -14.629 14.656 -0.322 1.00 97.50 119 ARG A C 1
ATOM 996 O O . ARG A 1 119 ? -15.793 15.051 -0.352 1.00 97.50 119 ARG A O 1
ATOM 1003 N N . SER A 1 120 ? -13.606 15.316 -0.862 1.00 97.81 120 SER A N 1
ATOM 1004 C CA . SER A 1 120 ? -13.754 16.561 -1.615 1.00 97.81 120 SER A CA 1
ATOM 1005 C C . SER A 1 120 ? -14.561 16.354 -2.901 1.00 97.81 120 SER A C 1
ATOM 1007 O O . SER A 1 120 ? -15.458 17.140 -3.196 1.00 97.81 120 SER A O 1
ATOM 1009 N N . TYR A 1 121 ? -14.296 15.270 -3.635 1.00 97.94 121 TYR A N 1
ATOM 1010 C CA . TYR A 1 121 ? -14.939 14.981 -4.918 1.00 97.94 121 TYR A CA 1
ATOM 1011 C C . TYR A 1 121 ? -16.431 14.642 -4.789 1.00 97.94 121 TYR A C 1
ATOM 1013 O O . TYR A 1 121 ? -17.259 15.188 -5.522 1.00 97.94 121 TYR A O 1
ATOM 1021 N N . TYR A 1 122 ? -16.798 13.742 -3.872 1.00 97.69 122 TYR A N 1
ATOM 1022 C CA . TYR A 1 122 ? -18.202 13.364 -3.680 1.00 97.69 122 TYR A CA 1
ATOM 1023 C C . TYR A 1 122 ? -18.967 14.415 -2.863 1.00 97.69 122 TYR A C 1
ATOM 1025 O O . TYR A 1 122 ? -20.142 14.678 -3.139 1.00 97.69 122 TYR A O 1
ATOM 1033 N N . GLY A 1 123 ? -18.314 15.033 -1.874 1.00 97.62 123 GLY A N 1
ATOM 1034 C CA . GLY A 1 123 ? -18.981 15.840 -0.857 1.00 97.62 123 GLY A CA 1
ATOM 1035 C C . GLY A 1 123 ? -19.938 15.009 0.004 1.00 97.62 123 GLY A C 1
ATOM 1036 O O . GLY A 1 123 ? -20.250 13.857 -0.302 1.00 97.62 123 GLY A O 1
ATOM 1037 N N . GLU A 1 124 ? -20.448 15.606 1.077 1.00 97.56 124 GLU A N 1
ATOM 1038 C CA . GLU A 1 124 ? -21.307 14.918 2.051 1.00 97.56 124 GLU A CA 1
ATOM 1039 C C . GLU A 1 124 ? -22.547 14.287 1.391 1.00 97.56 124 GLU A C 1
ATOM 1041 O O . GLU A 1 124 ? -22.815 13.095 1.535 1.00 97.56 124 GLU A O 1
ATOM 1046 N N . LYS A 1 125 ? -23.248 15.055 0.546 1.00 97.38 125 LYS A N 1
ATOM 1047 C CA . LYS A 1 125 ? -24.510 14.630 -0.086 1.00 97.38 125 LYS A CA 1
ATOM 1048 C C . LYS A 1 125 ? -24.369 13.427 -1.024 1.00 97.38 125 LYS A C 1
ATOM 1050 O O . LYS A 1 125 ? -25.336 12.690 -1.206 1.00 97.38 125 LYS A O 1
ATOM 1055 N N . LYS A 1 126 ? -23.206 13.233 -1.660 1.00 98.12 126 LYS A N 1
ATOM 1056 C CA . LYS A 1 126 ? -22.989 12.138 -2.629 1.00 98.12 126 LYS A CA 1
ATOM 1057 C C . LYS A 1 126 ? -22.042 11.065 -2.106 1.00 98.12 126 LYS A C 1
ATOM 1059 O O . LYS A 1 126 ? -21.762 10.124 -2.844 1.00 98.12 126 LYS A O 1
ATOM 1064 N N . PHE A 1 127 ? -21.568 11.178 -0.864 1.00 98.00 127 PHE A N 1
ATOM 1065 C CA . PHE A 1 127 ? -20.610 10.235 -0.295 1.00 98.00 127 PHE A CA 1
ATOM 1066 C C . PHE A 1 127 ? -21.143 8.796 -0.273 1.00 98.00 127 PHE A C 1
ATOM 1068 O O . PHE A 1 127 ? -20.383 7.865 -0.512 1.00 98.00 127 PHE A O 1
ATOM 1075 N N . HIS A 1 128 ? -22.458 8.607 -0.119 1.00 97.75 128 HIS A N 1
ATOM 1076 C CA . HIS A 1 128 ? -23.090 7.286 -0.215 1.00 97.75 128 HIS A CA 1
ATOM 1077 C C . HIS A 1 128 ? -22.738 6.540 -1.516 1.00 97.75 128 HIS A C 1
ATOM 1079 O O . HIS A 1 128 ? -22.484 5.345 -1.465 1.00 97.75 128 HIS A O 1
ATOM 1085 N N . ARG A 1 129 ? -22.593 7.237 -2.655 1.00 98.31 129 ARG A N 1
ATOM 1086 C CA . ARG A 1 129 ? -22.208 6.609 -3.935 1.00 98.31 129 ARG A CA 1
ATOM 1087 C C . ARG A 1 129 ? -20.805 6.010 -3.897 1.00 98.31 129 ARG A C 1
ATOM 1089 O O . ARG A 1 129 ? -20.544 5.001 -4.541 1.00 98.31 129 ARG A O 1
ATOM 1096 N N . TYR A 1 130 ? -19.892 6.642 -3.162 1.00 98.00 130 TYR A N 1
ATOM 1097 C CA . TYR A 1 130 ? -18.559 6.091 -2.939 1.00 98.00 130 TYR A CA 1
ATOM 1098 C C . TYR A 1 130 ? -18.622 4.842 -2.057 1.00 98.00 130 TYR A C 1
ATOM 1100 O O . TYR A 1 130 ? -17.975 3.845 -2.369 1.00 98.00 130 TYR A O 1
ATOM 1108 N N . VAL A 1 131 ? -19.438 4.875 -1.000 1.00 98.25 131 VAL A N 1
ATOM 1109 C CA . VAL A 1 131 ? -19.662 3.710 -0.132 1.00 98.25 131 VAL A CA 1
ATOM 1110 C C . VAL A 1 131 ? -20.258 2.545 -0.927 1.00 98.25 131 VAL A C 1
ATOM 1112 O O . VAL A 1 131 ? -19.777 1.423 -0.794 1.00 98.25 131 VAL A O 1
ATOM 1115 N N . ASP A 1 132 ? -21.233 2.804 -1.799 1.00 97.81 132 ASP A N 1
ATOM 1116 C CA . ASP A 1 132 ? -21.832 1.784 -2.667 1.00 97.81 132 ASP A CA 1
ATOM 1117 C C . ASP A 1 132 ? -20.802 1.188 -3.633 1.00 97.81 132 ASP A C 1
ATOM 1119 O O . ASP A 1 132 ? -20.686 -0.034 -3.717 1.00 97.81 132 ASP A O 1
ATOM 1123 N N . ARG A 1 133 ? -19.947 2.019 -4.249 1.00 97.12 133 ARG A N 1
ATOM 1124 C CA . ARG A 1 133 ? -18.829 1.526 -5.071 1.00 97.12 133 ARG A CA 1
ATOM 1125 C C . ARG A 1 133 ? -17.876 0.635 -4.273 1.00 97.12 133 ARG A C 1
ATOM 1127 O O . ARG A 1 133 ? -17.419 -0.384 -4.784 1.00 97.12 133 ARG A O 1
ATOM 1134 N N . ILE A 1 134 ? -17.561 0.989 -3.025 1.00 97.62 134 ILE A N 1
ATOM 1135 C CA . ILE A 1 134 ? -16.735 0.121 -2.176 1.00 97.62 134 ILE A CA 1
ATOM 1136 C C . ILE A 1 134 ? -17.452 -1.204 -1.903 1.00 97.62 134 ILE A C 1
ATOM 1138 O O . ILE A 1 134 ? -16.816 -2.252 -1.985 1.00 97.62 134 ILE A O 1
ATOM 1142 N N . ARG A 1 135 ? -18.754 -1.191 -1.594 1.00 97.88 135 ARG A N 1
ATOM 1143 C CA . ARG A 1 135 ? -19.531 -2.423 -1.372 1.00 97.88 135 ARG A CA 1
ATOM 1144 C C . ARG A 1 135 ? -19.497 -3.334 -2.594 1.00 97.88 135 ARG A C 1
ATOM 1146 O O . ARG A 1 135 ? -19.294 -4.533 -2.433 1.00 97.88 135 ARG A O 1
ATOM 1153 N N . GLU A 1 136 ? -19.637 -2.776 -3.792 1.00 97.00 136 GLU A N 1
ATOM 1154 C CA . GLU A 1 136 ? -19.549 -3.521 -5.052 1.00 97.00 136 GLU A CA 1
ATOM 1155 C C . GLU A 1 136 ? -18.177 -4.179 -5.234 1.00 97.00 136 GLU A C 1
ATOM 1157 O O . GLU A 1 136 ? -18.114 -5.389 -5.452 1.00 97.00 136 GLU A O 1
ATOM 1162 N N . VAL A 1 137 ? -17.089 -3.419 -5.056 1.00 96.25 137 VAL A N 1
ATOM 1163 C CA . VAL A 1 137 ? -15.711 -3.945 -5.135 1.00 96.25 137 VAL A CA 1
ATOM 1164 C C . VAL A 1 137 ? -15.478 -5.039 -4.091 1.00 96.25 137 VAL A C 1
ATOM 1166 O O . VAL A 1 137 ? -14.870 -6.067 -4.368 1.00 96.25 137 VAL A O 1
ATOM 1169 N N . ARG A 1 138 ? -15.976 -4.859 -2.867 1.00 97.00 138 ARG A N 1
ATOM 1170 C CA . ARG A 1 138 ? -15.831 -5.874 -1.816 1.00 97.00 138 ARG A CA 1
ATOM 1171 C C . ARG A 1 138 ? -16.612 -7.140 -2.152 1.00 97.00 138 ARG A C 1
ATOM 1173 O O . ARG A 1 138 ? -16.083 -8.238 -1.995 1.00 97.00 138 ARG A O 1
ATOM 1180 N N . LYS A 1 139 ? -17.831 -6.993 -2.672 1.00 97.25 139 LYS A N 1
ATOM 1181 C CA . LYS A 1 139 ? -18.677 -8.110 -3.099 1.00 97.25 139 LYS A CA 1
ATOM 1182 C C . LYS A 1 139 ? -18.040 -8.906 -4.239 1.00 97.25 139 LYS A C 1
ATOM 1184 O O . LYS A 1 139 ? -18.066 -10.133 -4.178 1.00 97.25 139 LYS A O 1
ATOM 1189 N N . SER A 1 140 ? -17.449 -8.250 -5.243 1.00 97.00 140 SER A N 1
ATOM 1190 C CA . SER A 1 140 ? -16.790 -8.949 -6.359 1.00 97.00 140 SER A CA 1
ATOM 1191 C C . SER A 1 140 ? -15.569 -9.763 -5.920 1.00 97.00 140 SER A C 1
ATOM 1193 O O . SER A 1 140 ? -15.257 -10.772 -6.543 1.00 97.00 140 SER A O 1
ATOM 1195 N N . HIS A 1 141 ? -14.933 -9.379 -4.810 1.00 96.44 141 HIS A N 1
ATOM 1196 C CA . HIS A 1 141 ? -13.786 -10.076 -4.214 1.00 96.44 141 HIS A CA 1
ATOM 1197 C C . HIS A 1 141 ? -14.149 -10.995 -3.040 1.00 96.44 141 HIS A C 1
ATOM 1199 O O . HIS A 1 141 ? -13.269 -11.430 -2.302 1.00 96.44 141 HIS A O 1
ATOM 1205 N N . SER A 1 142 ? -15.436 -11.311 -2.846 1.00 97.00 142 SER A N 1
ATOM 1206 C CA . SER A 1 142 ? -15.915 -12.152 -1.731 1.00 97.00 142 SER A CA 1
ATOM 1207 C C . SER A 1 142 ? -15.505 -11.640 -0.339 1.00 97.00 142 SER A C 1
ATOM 1209 O O . SER A 1 142 ? -15.368 -12.412 0.610 1.00 97.00 142 SER A O 1
ATOM 1211 N N . LEU A 1 143 ? -15.315 -10.327 -0.199 1.00 96.06 143 LEU A N 1
ATOM 1212 C CA . LEU A 1 143 ? -15.035 -9.674 1.074 1.00 96.06 143 LEU A CA 1
ATOM 1213 C C . LEU A 1 143 ? -16.353 -9.286 1.772 1.00 96.06 143 LEU A C 1
ATOM 1215 O O . LEU A 1 143 ? -17.334 -8.949 1.099 1.00 96.06 143 LEU A O 1
ATOM 1219 N N . PRO A 1 144 ? -16.398 -9.255 3.121 1.00 95.69 144 PRO A N 1
ATOM 1220 C CA . PRO A 1 144 ? -17.593 -8.838 3.855 1.00 95.69 144 PRO A CA 1
ATOM 1221 C C . PRO A 1 144 ? -18.079 -7.451 3.417 1.00 95.69 144 PRO A C 1
ATOM 1223 O O . PRO A 1 144 ? -17.296 -6.496 3.419 1.00 95.69 144 PRO A O 1
ATOM 1226 N N . SER A 1 145 ? -19.353 -7.349 3.028 1.00 90.75 145 SER A N 1
ATOM 1227 C CA . SER A 1 145 ? -19.951 -6.129 2.453 1.00 90.75 145 SER A CA 1
ATOM 1228 C C . SER A 1 145 ? -20.482 -5.144 3.499 1.00 90.75 145 SER A C 1
ATOM 1230 O O . SER A 1 145 ? -20.755 -3.992 3.162 1.00 90.75 145 SER A O 1
ATOM 1232 N N . ASP A 1 146 ? -20.597 -5.572 4.758 1.00 92.56 146 ASP A N 1
ATOM 1233 C CA . ASP A 1 146 ? -21.087 -4.741 5.855 1.00 92.56 146 ASP A CA 1
ATOM 1234 C C . ASP A 1 146 ? -20.031 -3.702 6.225 1.00 92.56 146 ASP A C 1
ATOM 1236 O O . ASP A 1 146 ? -19.109 -3.949 7.005 1.00 92.56 146 ASP A O 1
ATOM 1240 N N . ILE A 1 147 ? -20.145 -2.537 5.591 1.00 94.12 147 ILE A N 1
ATOM 1241 C CA . ILE A 1 147 ? -19.248 -1.410 5.800 1.00 94.12 147 ILE A CA 1
ATOM 1242 C C . ILE A 1 147 ? -20.026 -0.149 6.165 1.00 94.12 147 ILE A C 1
ATOM 1244 O O . ILE A 1 147 ? -21.020 0.217 5.525 1.00 94.12 147 ILE A O 1
ATOM 1248 N N . SER A 1 148 ? -19.503 0.531 7.179 1.00 95.44 148 SER A N 1
ATOM 1249 C CA . SER A 1 148 ? -19.948 1.841 7.636 1.00 95.44 148 SER A CA 1
ATOM 1250 C C . SER A 1 148 ? -18.770 2.792 7.492 1.00 95.44 148 SER A C 1
ATOM 1252 O O . SER A 1 148 ? -17.817 2.719 8.261 1.00 95.44 148 SER A O 1
ATOM 1254 N N . LEU A 1 149 ? -18.798 3.637 6.463 1.00 97.56 149 LEU A N 1
ATOM 1255 C CA . LEU A 1 149 ? -17.790 4.674 6.254 1.00 97.56 149 LEU A CA 1
ATOM 1256 C C . LEU A 1 149 ? -18.443 6.035 6.451 1.00 97.56 149 LEU A C 1
ATOM 1258 O O . LEU A 1 149 ? -19.564 6.263 5.993 1.00 97.56 149 LEU A O 1
ATOM 1262 N N . PHE A 1 150 ? -17.718 6.941 7.095 1.00 98.06 150 PHE A N 1
ATOM 1263 C CA . PHE A 1 150 ? -18.168 8.305 7.336 1.00 98.06 150 PHE A CA 1
ATOM 1264 C C . PHE A 1 150 ? -17.559 9.260 6.316 1.00 98.06 150 PHE A C 1
ATOM 1266 O O . PHE A 1 150 ? -16.431 9.069 5.854 1.00 98.06 150 PHE A O 1
ATOM 1273 N N . TRP A 1 151 ? -18.325 10.294 5.958 1.00 97.69 151 TRP A N 1
ATOM 1274 C CA . TRP A 1 151 ? -17.820 11.356 5.094 1.00 97.69 151 TRP A CA 1
ATOM 1275 C C . TRP A 1 151 ? -16.661 12.092 5.770 1.00 97.69 151 TRP A C 1
ATOM 1277 O O . TRP A 1 151 ? -15.650 12.327 5.123 1.00 97.69 151 TRP A O 1
ATOM 1287 N N . ASP A 1 152 ? -16.776 12.405 7.062 1.00 97.06 152 ASP A N 1
ATOM 1288 C CA . ASP A 1 152 ? -15.691 12.997 7.843 1.00 97.06 152 ASP A CA 1
ATOM 1289 C C . ASP A 1 152 ? -14.702 11.905 8.301 1.00 97.06 152 ASP A C 1
ATOM 1291 O O . ASP A 1 152 ? -15.076 11.053 9.116 1.00 97.06 152 ASP A O 1
ATOM 1295 N N . PRO A 1 153 ? -13.438 11.909 7.825 1.00 95.62 153 PRO A N 1
ATOM 1296 C CA . PRO A 1 153 ? -12.449 10.908 8.218 1.00 95.62 153 PRO A CA 1
ATOM 1297 C C . PRO A 1 153 ? -12.137 10.900 9.717 1.00 95.62 153 PRO A C 1
ATOM 1299 O O . PRO A 1 153 ? -11.697 9.873 10.229 1.00 95.62 153 PRO A O 1
ATOM 1302 N N . ALA A 1 154 ? -12.359 12.011 10.430 1.00 95.88 154 ALA A N 1
ATOM 1303 C CA . ALA A 1 154 ? -12.128 12.088 11.873 1.00 95.88 154 ALA A CA 1
ATOM 1304 C C . ALA A 1 154 ? -13.132 11.249 12.683 1.00 95.88 154 ALA A C 1
ATOM 1306 O O . ALA A 1 154 ? -12.860 10.904 13.832 1.00 95.88 154 ALA A O 1
ATOM 1307 N N . GLN A 1 155 ? -14.276 10.905 12.085 1.00 97.12 155 GLN A N 1
ATOM 1308 C CA . GLN A 1 155 ? -15.294 10.043 12.692 1.00 97.12 155 GLN A CA 1
ATOM 1309 C C . GLN A 1 155 ? -15.047 8.559 12.407 1.00 97.12 155 GLN A C 1
ATOM 1311 O O . GLN A 1 155 ? -15.692 7.709 13.017 1.00 97.12 155 GLN A O 1
ATOM 1316 N N . GLN A 1 156 ? -14.136 8.238 11.480 1.00 97.00 156 GLN A N 1
ATOM 1317 C CA . GLN A 1 156 ? -13.815 6.856 11.160 1.00 97.00 156 GLN A CA 1
ATOM 1318 C C . GLN A 1 156 ? -12.904 6.260 12.229 1.00 97.00 156 GLN A C 1
ATOM 1320 O O . GLN A 1 156 ? -11.834 6.795 12.528 1.00 97.00 156 GLN A O 1
ATOM 1325 N N . ASP A 1 157 ? -13.298 5.107 12.761 1.00 96.38 157 ASP A N 1
ATOM 1326 C CA . ASP A 1 157 ? -12.424 4.332 13.631 1.00 96.38 157 ASP A CA 1
ATOM 1327 C C . ASP A 1 157 ? -11.283 3.658 12.840 1.00 96.38 157 ASP A C 1
ATOM 1329 O O . ASP A 1 157 ? -11.144 3.772 11.613 1.00 96.38 157 ASP A O 1
ATOM 1333 N N . ARG A 1 158 ? -10.412 2.954 13.564 1.00 96.44 158 ARG A N 1
ATOM 1334 C CA . ARG A 1 158 ? -9.260 2.270 12.973 1.00 96.44 158 ARG A CA 1
ATOM 1335 C C . ARG A 1 158 ? -9.678 1.176 11.985 1.00 96.44 158 ARG A C 1
ATOM 1337 O O . ARG A 1 158 ? -9.075 1.081 10.916 1.00 96.44 158 ARG A O 1
ATOM 1344 N N . LEU A 1 159 ? -10.687 0.367 12.314 1.00 96.75 159 LEU A N 1
ATOM 1345 C CA . LEU A 1 159 ? -11.140 -0.727 11.455 1.00 96.75 159 LEU A CA 1
ATOM 1346 C C . LEU A 1 159 ? -11.775 -0.189 10.169 1.00 96.75 159 LEU A C 1
ATOM 1348 O O . LEU A 1 159 ? -11.500 -0.707 9.089 1.00 96.75 159 LEU A O 1
ATOM 1352 N N . GLN A 1 160 ? -12.569 0.872 10.254 1.00 97.62 160 GLN A N 1
ATOM 1353 C CA . GLN A 1 160 ? -13.201 1.518 9.105 1.00 97.62 160 GLN A CA 1
ATOM 1354 C C . GLN A 1 160 ? -12.162 2.116 8.154 1.00 97.62 160 GLN A C 1
ATOM 1356 O O . GLN A 1 160 ? -12.259 1.918 6.941 1.00 97.62 160 GLN A O 1
ATOM 1361 N N . ASN A 1 161 ? -11.137 2.790 8.689 1.00 97.75 161 ASN A N 1
ATOM 1362 C CA . ASN A 1 161 ? -10.008 3.264 7.883 1.00 97.75 161 ASN A CA 1
ATOM 1363 C C . ASN A 1 161 ? -9.272 2.092 7.207 1.00 97.75 161 ASN A C 1
ATOM 1365 O O . ASN A 1 161 ? -8.919 2.182 6.031 1.00 97.75 161 ASN A O 1
ATOM 1369 N N . TRP A 1 162 ? -9.086 0.974 7.915 1.00 97.88 162 TRP A N 1
ATOM 1370 C CA . TRP A 1 162 ? -8.431 -0.218 7.372 1.00 97.88 162 TRP A CA 1
ATOM 1371 C C . TRP A 1 162 ? -9.248 -0.914 6.272 1.00 97.88 162 TRP A C 1
ATOM 1373 O O . TRP A 1 162 ? -8.710 -1.288 5.231 1.00 97.88 162 TRP A O 1
ATOM 1383 N N . VAL A 1 163 ? -10.561 -1.047 6.463 1.00 97.94 163 VAL A N 1
ATOM 1384 C CA . VAL A 1 163 ? -11.506 -1.597 5.475 1.00 97.94 163 VAL A CA 1
ATOM 1385 C C . VAL A 1 163 ? -11.506 -0.769 4.191 1.00 97.94 163 VAL A C 1
ATOM 1387 O O . VAL A 1 163 ? -11.543 -1.312 3.080 1.00 97.94 163 VAL A O 1
ATOM 1390 N N . GLU A 1 164 ? -11.444 0.551 4.327 1.00 98.31 164 GLU A N 1
ATOM 1391 C CA . GLU A 1 164 ? -11.341 1.437 3.181 1.00 98.31 164 GLU A CA 1
ATOM 1392 C C . GLU A 1 164 ? -9.987 1.307 2.471 1.00 98.31 164 GLU A C 1
ATOM 1394 O O . GLU A 1 164 ? -9.960 1.188 1.245 1.00 98.31 164 GLU A O 1
ATOM 1399 N N . PHE A 1 165 ? -8.881 1.251 3.220 1.00 98.38 165 PHE A N 1
ATOM 1400 C CA . PHE A 1 165 ? -7.548 1.004 2.663 1.00 98.38 165 PHE A CA 1
ATOM 1401 C C . PHE A 1 165 ? -7.481 -0.317 1.890 1.00 98.38 165 PHE A C 1
ATOM 1403 O O . PHE A 1 165 ? -6.986 -0.345 0.763 1.00 98.38 165 PHE A O 1
ATOM 1410 N N . GLN A 1 166 ? -8.040 -1.397 2.445 1.00 98.19 166 GLN A N 1
ATOM 1411 C CA . GLN A 1 166 ? -8.148 -2.685 1.759 1.00 98.19 166 GLN A CA 1
ATOM 1412 C C . GLN A 1 166 ? -8.868 -2.535 0.417 1.00 98.19 166 GLN A C 1
ATOM 1414 O O . GLN A 1 166 ? -8.381 -3.004 -0.607 1.00 98.19 166 GLN A O 1
ATOM 1419 N N . SER A 1 167 ? -10.004 -1.840 0.408 1.00 98.19 167 SER A N 1
ATOM 1420 C CA . SER A 1 167 ? -10.807 -1.647 -0.804 1.00 98.19 167 SER A CA 1
ATOM 1421 C C . SER A 1 167 ? -10.079 -0.782 -1.840 1.00 98.19 167 SER A C 1
ATOM 1423 O O . SER A 1 167 ? -10.125 -1.060 -3.038 1.00 98.19 167 SER A O 1
ATOM 1425 N N . TRP A 1 168 ? -9.331 0.227 -1.386 1.00 98.12 168 TRP A N 1
ATOM 1426 C CA . TRP A 1 168 ? -8.443 1.023 -2.234 1.00 98.12 168 TRP A CA 1
ATOM 1427 C C . TRP A 1 168 ? -7.311 0.180 -2.842 1.00 98.12 168 TRP A C 1
ATOM 1429 O O . TRP A 1 168 ? -7.008 0.332 -4.027 1.00 98.12 168 TRP A O 1
ATOM 1439 N N . ARG A 1 169 ? -6.725 -0.747 -2.074 1.00 97.88 169 ARG A N 1
ATOM 1440 C CA . ARG A 1 169 ? -5.690 -1.674 -2.556 1.00 97.88 169 ARG A CA 1
ATOM 1441 C C . ARG A 1 169 ? -6.202 -2.704 -3.550 1.00 97.88 169 ARG A C 1
ATOM 1443 O O . ARG A 1 169 ? -5.487 -2.995 -4.509 1.00 97.88 169 ARG A O 1
ATOM 1450 N N . VAL A 1 170 ? -7.407 -3.226 -3.339 1.00 98.06 170 VAL A N 1
ATOM 1451 C CA . VAL A 1 170 ? -8.092 -4.105 -4.298 1.00 98.06 170 VAL A CA 1
ATOM 1452 C C . VAL A 1 170 ? -8.334 -3.358 -5.607 1.00 98.06 170 VAL A C 1
ATOM 1454 O O . VAL A 1 170 ? -7.978 -3.846 -6.671 1.00 98.06 170 VAL A O 1
ATOM 1457 N N . ARG A 1 171 ? -8.812 -2.111 -5.540 1.00 96.88 171 ARG A N 1
ATOM 1458 C CA . ARG A 1 171 ? -8.982 -1.283 -6.738 1.00 96.88 171 ARG A CA 1
ATOM 1459 C C . ARG A 1 171 ? -7.671 -1.093 -7.511 1.00 96.88 171 ARG A C 1
ATOM 1461 O O . ARG A 1 171 ? -7.675 -1.210 -8.726 1.00 96.88 171 ARG A O 1
ATOM 1468 N N . ILE A 1 172 ? -6.557 -0.807 -6.828 1.00 96.19 172 ILE A N 1
ATOM 1469 C CA . ILE A 1 172 ? -5.234 -0.688 -7.477 1.00 96.19 172 ILE A CA 1
ATOM 1470 C C . ILE A 1 172 ? -4.824 -2.004 -8.143 1.00 96.19 172 ILE A C 1
ATOM 1472 O O . ILE A 1 172 ? -4.280 -1.985 -9.245 1.00 96.19 172 ILE A O 1
ATOM 1476 N N . HIS A 1 173 ? -5.075 -3.136 -7.483 1.00 96.31 173 HIS A N 1
ATOM 1477 C CA . HIS A 1 173 ? -4.784 -4.449 -8.047 1.00 96.31 173 HIS A CA 1
ATOM 1478 C C . HIS A 1 173 ? -5.487 -4.636 -9.395 1.00 96.31 173 HIS A C 1
ATOM 1480 O O . HIS A 1 173 ? -4.826 -4.879 -10.403 1.00 96.31 173 HIS A O 1
ATOM 1486 N N . ASP A 1 174 ? -6.802 -4.430 -9.420 1.00 95.38 174 ASP A N 1
ATOM 1487 C CA . ASP A 1 174 ? -7.616 -4.679 -10.608 1.00 95.38 174 ASP A CA 1
ATOM 1488 C C . ASP A 1 174 ? -7.388 -3.621 -11.695 1.00 95.38 174 ASP A C 1
ATOM 1490 O O . ASP A 1 174 ? -7.138 -3.947 -12.854 1.00 95.38 174 ASP A O 1
ATOM 1494 N N . GLU A 1 175 ? -7.460 -2.336 -11.332 1.00 94.94 175 GLU A N 1
ATOM 1495 C CA . GLU A 1 175 ? -7.451 -1.238 -12.304 1.00 94.94 175 GLU A CA 1
ATOM 1496 C C . GLU A 1 175 ? -6.043 -0.947 -12.845 1.00 94.94 175 GLU A C 1
ATOM 1498 O O . GLU A 1 175 ? -5.915 -0.537 -13.999 1.00 94.94 175 GLU A O 1
ATOM 1503 N N . GLU A 1 176 ? -4.985 -1.139 -12.048 1.00 94.50 176 GLU A N 1
ATOM 1504 C CA . GLU A 1 176 ? -3.618 -0.780 -12.450 1.00 94.50 176 GLU A CA 1
ATOM 1505 C C . GLU A 1 176 ? -2.755 -2.003 -12.775 1.00 94.50 176 GLU A C 1
ATOM 1507 O O . GLU A 1 176 ? -2.067 -2.009 -13.798 1.00 94.50 176 GLU A O 1
ATOM 1512 N N . LEU A 1 177 ? -2.742 -3.025 -11.914 1.00 94.81 177 LE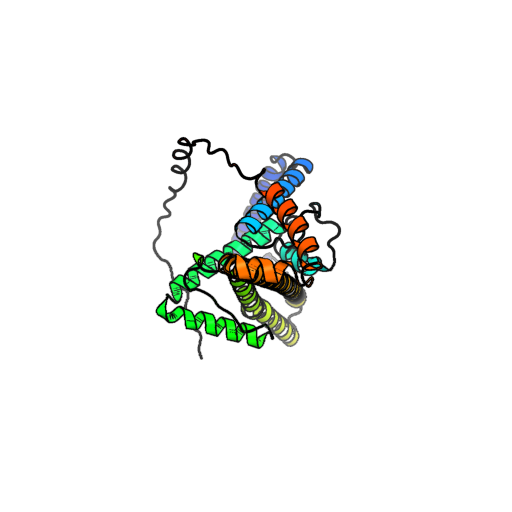U A N 1
ATOM 1513 C CA . LEU A 1 177 ? -1.789 -4.131 -12.053 1.00 94.81 177 LEU A CA 1
ATOM 1514 C C . LEU A 1 177 ? -2.268 -5.184 -13.052 1.00 94.81 177 LEU A C 1
ATOM 1516 O O . LEU A 1 177 ? -1.508 -5.535 -13.956 1.00 94.81 177 LEU A O 1
ATOM 1520 N N . GLU A 1 178 ? -3.514 -5.638 -12.933 1.00 95.88 178 GLU A N 1
ATOM 1521 C CA . GLU A 1 178 ? -4.098 -6.630 -13.845 1.00 95.88 178 GLU A CA 1
ATOM 1522 C C . GLU A 1 178 ? -4.256 -6.068 -15.261 1.00 95.88 178 GLU A C 1
ATOM 1524 O O . GLU A 1 178 ? -3.818 -6.693 -16.228 1.00 95.88 178 GLU A O 1
ATOM 1529 N N . CYS A 1 179 ? -4.762 -4.837 -15.401 1.00 95.00 179 CYS A N 1
ATOM 1530 C CA . CYS A 1 179 ? -4.819 -4.150 -16.696 1.00 95.00 179 CYS A CA 1
ATOM 1531 C C . CYS A 1 179 ? -3.441 -4.074 -17.371 1.00 95.00 179 CYS A C 1
ATOM 1533 O O . CYS A 1 179 ? -3.307 -4.375 -18.559 1.00 95.00 179 CYS A O 1
ATOM 1535 N N . LYS A 1 180 ? -2.394 -3.716 -16.615 1.00 94.56 180 LYS A N 1
ATOM 1536 C CA . LYS A 1 180 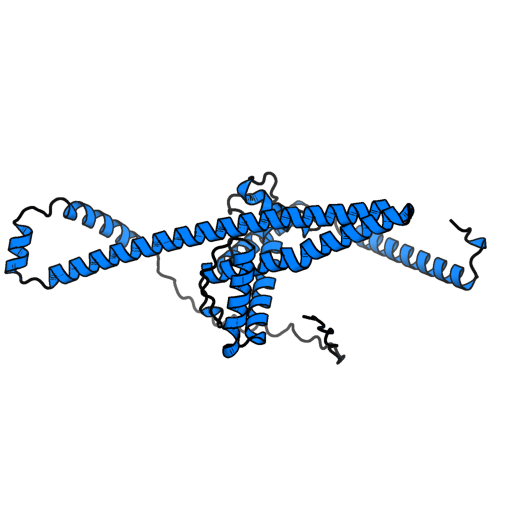? -1.027 -3.650 -17.148 1.00 94.56 180 LYS A CA 1
ATOM 1537 C C . LYS A 1 180 ? -0.486 -5.032 -17.509 1.00 94.56 180 LYS A C 1
ATOM 1539 O O . LYS A 1 180 ? 0.215 -5.162 -18.510 1.00 94.56 180 LYS A O 1
ATOM 1544 N N . LEU A 1 181 ? -0.795 -6.062 -16.723 1.00 97.06 181 LEU A N 1
ATOM 1545 C CA . LEU A 1 181 ? -0.419 -7.438 -17.038 1.00 97.06 181 LEU A CA 1
ATOM 1546 C C . LEU A 1 181 ? -1.062 -7.896 -18.357 1.00 97.06 181 LEU A C 1
ATOM 1548 O O . LEU A 1 181 ? -0.358 -8.402 -19.232 1.00 97.06 181 LEU A O 1
ATOM 1552 N N . GLN A 1 182 ? -2.363 -7.660 -18.529 1.00 97.25 182 GLN A N 1
ATOM 1553 C CA . GLN A 1 182 ? -3.094 -7.983 -19.758 1.00 97.25 182 GLN A CA 1
ATOM 1554 C C . GLN A 1 182 ? -2.560 -7.205 -20.965 1.00 97.25 182 GLN A C 1
ATOM 1556 O O . GLN A 1 182 ? -2.380 -7.771 -22.045 1.00 97.25 182 GLN A O 1
ATOM 1561 N N . GLU A 1 183 ? -2.252 -5.917 -20.790 1.00 96.19 183 GLU A N 1
ATOM 1562 C CA . GLU A 1 183 ? -1.630 -5.101 -21.832 1.00 96.19 183 GLU A CA 1
ATOM 1563 C C . GLU A 1 183 ? -0.281 -5.681 -22.275 1.00 96.19 183 GLU A C 1
ATOM 1565 O O . GLU A 1 183 ? -0.037 -5.810 -23.477 1.00 96.19 183 GLU A O 1
ATOM 1570 N N . MET A 1 184 ? 0.582 -6.053 -21.325 1.00 94.81 184 MET A N 1
ATOM 1571 C CA . MET A 1 184 ? 1.890 -6.642 -21.626 1.00 94.81 184 MET A CA 1
ATOM 1572 C C . MET A 1 184 ? 1.764 -8.003 -22.303 1.00 94.81 184 MET A C 1
ATOM 1574 O O . MET A 1 184 ? 2.502 -8.271 -23.249 1.00 94.81 184 MET A O 1
ATOM 1578 N N . GLN A 1 185 ? 0.814 -8.834 -21.868 1.00 97.38 185 GLN A N 1
ATOM 1579 C CA . GLN A 1 185 ? 0.547 -10.127 -22.496 1.00 97.38 185 GLN A CA 1
ATOM 1580 C C . GLN A 1 185 ? 0.159 -9.939 -23.967 1.00 97.38 185 GLN A C 1
ATOM 1582 O O . GLN A 1 185 ? 0.821 -10.481 -24.844 1.00 97.38 185 GLN A O 1
ATOM 1587 N N . ARG A 1 186 ? -0.797 -9.045 -24.250 1.00 96.56 186 ARG A N 1
ATOM 1588 C CA . ARG A 1 186 ? -1.209 -8.716 -25.622 1.00 96.56 186 ARG A CA 1
ATOM 1589 C C . ARG A 1 186 ? -0.051 -8.203 -26.485 1.00 96.56 186 ARG A C 1
ATOM 1591 O O . ARG A 1 186 ? 0.020 -8.537 -27.663 1.00 96.56 186 ARG A O 1
ATOM 1598 N N . ARG A 1 187 ? 0.858 -7.389 -25.929 1.00 94.38 187 ARG A N 1
ATOM 1599 C CA . ARG A 1 187 ? 2.051 -6.905 -26.657 1.00 94.38 187 ARG A CA 1
ATOM 1600 C C . ARG A 1 187 ? 3.005 -8.045 -27.015 1.00 94.38 187 ARG A C 1
ATOM 1602 O O . ARG A 1 187 ? 3.561 -8.033 -28.110 1.00 94.38 187 ARG A O 1
ATOM 1609 N N . VAL A 1 188 ? 3.203 -9.001 -26.105 1.00 94.25 188 VAL A N 1
ATOM 1610 C CA . VAL A 1 188 ? 4.016 -10.199 -26.363 1.00 94.25 188 VAL A CA 1
ATOM 1611 C C . VAL A 1 188 ? 3.377 -11.045 -27.462 1.00 94.25 188 VAL A C 1
ATOM 1613 O O . VAL A 1 188 ? 4.068 -11.388 -28.417 1.00 94.25 188 VAL A O 1
ATOM 1616 N N . ASP A 1 189 ? 2.072 -11.302 -27.376 1.00 93.94 189 ASP A N 1
ATOM 1617 C CA . ASP A 1 189 ? 1.347 -12.120 -28.357 1.00 93.94 189 ASP A CA 1
ATOM 1618 C C . ASP A 1 189 ? 1.440 -11.497 -29.768 1.00 93.94 189 ASP A C 1
ATOM 1620 O O . ASP A 1 189 ? 1.822 -12.161 -30.730 1.00 93.94 189 ASP A O 1
ATOM 1624 N N . GLN A 1 190 ? 1.240 -10.178 -29.885 1.00 93.12 190 GLN A N 1
ATOM 1625 C CA . GLN A 1 190 ? 1.390 -9.444 -31.153 1.00 93.12 190 GLN A CA 1
ATOM 1626 C C . GLN A 1 190 ? 2.823 -9.476 -31.713 1.00 93.12 190 GLN A C 1
ATOM 1628 O O . GLN A 1 190 ? 3.029 -9.555 -32.928 1.00 93.12 190 GLN A O 1
ATOM 1633 N N . ALA A 1 191 ? 3.839 -9.389 -30.850 1.00 90.75 191 ALA A N 1
ATOM 1634 C CA . ALA A 1 191 ? 5.237 -9.467 -31.275 1.00 90.75 191 ALA A CA 1
ATOM 1635 C C . ALA A 1 191 ? 5.599 -10.872 -31.789 1.00 90.75 191 ALA A C 1
ATOM 1637 O O . ALA A 1 191 ? 6.367 -10.997 -32.746 1.00 90.75 191 ALA A O 1
ATOM 1638 N N . GLN A 1 192 ? 5.018 -11.914 -31.186 1.00 91.75 192 GLN A N 1
ATOM 1639 C CA . GLN A 1 192 ? 5.176 -13.300 -31.626 1.00 91.75 192 GLN A CA 1
ATOM 1640 C C . GLN A 1 192 ? 4.516 -13.537 -32.989 1.00 91.75 192 GLN A C 1
ATOM 1642 O O . GLN A 1 192 ? 5.133 -14.149 -33.859 1.00 91.75 192 GLN A O 1
ATOM 1647 N N . GLU A 1 193 ? 3.316 -12.996 -33.213 1.00 92.62 193 GLU A N 1
ATOM 1648 C CA . GLU A 1 193 ? 2.616 -13.088 -34.505 1.00 92.62 193 GLU A CA 1
ATOM 1649 C C . GLU A 1 193 ? 3.368 -12.381 -35.642 1.00 92.62 193 GLU A C 1
ATOM 1651 O O . GLU A 1 193 ? 3.374 -12.849 -36.779 1.00 92.62 193 GLU A O 1
ATOM 1656 N N . THR A 1 194 ? 4.027 -11.258 -35.347 1.00 92.69 194 THR A N 1
ATOM 1657 C CA . THR A 1 194 ? 4.724 -10.436 -36.353 1.00 92.69 194 THR A CA 1
ATOM 1658 C C . THR A 1 194 ? 6.173 -10.864 -36.624 1.00 92.69 194 THR A C 1
ATOM 1660 O O . THR A 1 194 ? 6.844 -10.231 -37.439 1.00 92.69 194 THR A O 1
ATOM 1663 N N . ALA A 1 195 ? 6.661 -11.933 -35.978 1.00 79.94 195 ALA A N 1
ATOM 1664 C CA . ALA A 1 195 ? 8.025 -12.467 -36.110 1.00 79.94 195 ALA A CA 1
ATOM 1665 C C . ALA A 1 195 ? 9.149 -11.421 -35.912 1.00 79.94 195 ALA A C 1
ATOM 1667 O O . ALA A 1 195 ? 10.242 -11.540 -36.472 1.00 79.94 195 ALA A O 1
ATOM 1668 N N . VAL A 1 196 ? 8.906 -10.381 -35.104 1.00 77.75 196 VAL A N 1
ATOM 1669 C CA . VAL A 1 196 ? 9.905 -9.341 -34.810 1.00 77.75 196 VAL A CA 1
ATOM 1670 C C . VAL A 1 196 ? 10.839 -9.832 -33.698 1.00 77.75 196 VAL A C 1
ATOM 1672 O O . VAL A 1 196 ? 10.642 -9.555 -32.515 1.00 77.75 196 VAL A O 1
ATOM 1675 N N . ASP A 1 197 ? 11.884 -10.561 -34.092 1.00 72.88 197 ASP A N 1
ATOM 1676 C CA . ASP A 1 197 ? 12.806 -11.258 -33.178 1.00 72.88 197 ASP A CA 1
ATOM 1677 C C . ASP A 1 197 ? 13.545 -10.308 -32.207 1.00 72.88 197 ASP A C 1
ATOM 1679 O O . ASP A 1 197 ? 13.701 -10.583 -31.017 1.00 72.88 197 ASP A O 1
ATOM 1683 N N . MET A 1 198 ? 13.908 -9.101 -32.660 1.00 62.09 198 MET A N 1
ATOM 1684 C CA . MET A 1 198 ? 14.742 -8.179 -31.869 1.00 62.09 198 MET A CA 1
ATOM 1685 C C . MET A 1 198 ? 14.037 -7.500 -30.674 1.00 62.09 198 MET A C 1
ATOM 1687 O O . MET A 1 198 ? 14.706 -6.835 -29.885 1.00 62.09 198 MET A O 1
ATOM 1691 N N . GLY A 1 199 ? 12.718 -7.660 -30.500 1.00 75.31 199 GLY A N 1
ATOM 1692 C CA . GLY A 1 199 ? 11.959 -7.075 -29.377 1.00 75.31 199 GLY A CA 1
ATOM 1693 C C . GLY A 1 199 ? 11.460 -8.080 -28.331 1.00 75.31 199 GLY A C 1
ATOM 1694 O O . GLY A 1 199 ? 11.017 -7.672 -27.255 1.00 75.31 199 GLY A O 1
ATOM 1695 N N . SER A 1 200 ? 11.534 -9.381 -28.625 1.00 82.50 200 SER A N 1
ATOM 1696 C CA . SER A 1 200 ? 10.825 -10.416 -27.862 1.00 82.50 200 SER A CA 1
ATOM 1697 C C . SER A 1 200 ? 11.351 -10.566 -26.428 1.00 82.50 200 SER A C 1
ATOM 1699 O O . SER A 1 200 ? 10.578 -10.544 -25.472 1.00 82.50 200 SER A O 1
ATOM 1701 N N . ASN A 1 201 ? 12.676 -10.593 -26.243 1.00 88.75 201 ASN A N 1
ATOM 1702 C CA . ASN A 1 201 ? 13.285 -10.789 -24.920 1.00 88.75 201 ASN A CA 1
ATOM 1703 C C . ASN A 1 201 ? 12.985 -9.648 -23.934 1.00 88.75 201 ASN A C 1
ATOM 1705 O O . ASN A 1 201 ? 12.759 -9.899 -22.750 1.00 88.75 201 ASN A O 1
ATOM 1709 N N . LEU A 1 202 ? 12.947 -8.398 -24.412 1.00 91.06 202 LEU A N 1
ATOM 1710 C CA . LEU A 1 202 ? 12.611 -7.249 -23.567 1.00 91.06 202 LEU A CA 1
ATOM 1711 C C . LEU A 1 202 ? 11.149 -7.320 -23.109 1.00 91.06 202 LEU A C 1
ATOM 1713 O O . LEU A 1 202 ? 10.877 -7.181 -21.917 1.00 91.06 202 LEU A O 1
ATOM 1717 N N . LEU A 1 203 ? 10.224 -7.596 -24.034 1.00 93.06 203 LEU A N 1
ATOM 1718 C CA . LEU A 1 203 ? 8.797 -7.726 -23.723 1.00 93.06 203 LEU A CA 1
ATOM 1719 C C . LEU A 1 203 ? 8.522 -8.896 -22.768 1.00 93.06 203 LEU A C 1
ATOM 1721 O O . LEU A 1 203 ? 7.728 -8.757 -21.838 1.00 93.06 203 LEU A O 1
ATOM 1725 N N . LEU A 1 204 ? 9.217 -10.025 -22.939 1.00 93.75 204 LEU A N 1
ATOM 1726 C CA . LEU A 1 204 ? 9.147 -11.157 -22.010 1.00 93.75 204 LEU A CA 1
ATOM 1727 C C . LEU A 1 204 ? 9.643 -10.776 -20.606 1.00 93.75 204 LEU A C 1
ATOM 1729 O O . LEU A 1 204 ? 9.038 -11.182 -19.610 1.00 93.75 204 LEU A O 1
ATOM 1733 N N . GLY A 1 205 ? 10.695 -9.958 -20.513 1.00 94.62 205 GLY A N 1
ATOM 1734 C CA . GLY A 1 205 ? 11.172 -9.389 -19.251 1.00 94.62 205 GLY A CA 1
ATOM 1735 C C . GLY A 1 205 ? 10.131 -8.490 -18.572 1.00 94.62 205 GLY A C 1
ATOM 1736 O O . GLY A 1 205 ? 9.853 -8.667 -17.382 1.00 94.62 205 GLY A O 1
ATOM 1737 N N . GLU A 1 206 ? 9.507 -7.576 -19.325 1.00 94.88 206 GLU A N 1
ATOM 1738 C CA . GLU A 1 206 ? 8.434 -6.696 -18.827 1.00 94.88 206 GLU A CA 1
ATOM 1739 C C . GLU A 1 206 ? 7.214 -7.495 -18.346 1.00 94.88 206 GLU A C 1
ATOM 1741 O O . GLU A 1 206 ? 6.686 -7.231 -17.261 1.00 94.88 206 GLU A O 1
ATOM 1746 N N . LEU A 1 207 ? 6.799 -8.508 -19.112 1.00 96.38 207 LEU A N 1
ATOM 1747 C CA . LEU A 1 207 ? 5.700 -9.403 -18.755 1.00 96.38 207 LEU A CA 1
ATOM 1748 C C . LEU A 1 207 ? 6.016 -10.195 -17.480 1.00 96.38 207 LEU A C 1
ATOM 1750 O O . LEU A 1 207 ? 5.185 -10.279 -16.576 1.00 96.38 207 LEU A O 1
ATOM 1754 N N . SER A 1 208 ? 7.225 -10.749 -17.379 1.00 96.56 208 SER A N 1
ATOM 1755 C CA . SER A 1 208 ? 7.695 -11.469 -16.190 1.00 96.56 208 SER A CA 1
ATOM 1756 C C . SER A 1 208 ? 7.680 -10.573 -14.946 1.00 96.56 208 SER A C 1
ATOM 1758 O O . SER A 1 208 ? 7.213 -10.980 -13.880 1.00 96.56 208 SER A O 1
ATOM 1760 N N . TYR A 1 209 ? 8.124 -9.322 -15.085 1.00 94.56 209 TYR A N 1
ATOM 1761 C CA . TYR A 1 209 ? 8.061 -8.331 -14.015 1.00 94.56 209 TYR A CA 1
ATOM 1762 C C . TYR A 1 209 ? 6.616 -7.983 -13.623 1.00 94.56 209 TYR A C 1
ATOM 1764 O O . TYR A 1 209 ? 6.302 -7.952 -12.432 1.00 94.56 209 TYR A O 1
ATOM 1772 N N . ALA A 1 210 ? 5.718 -7.781 -14.594 1.00 95.75 210 ALA A N 1
ATOM 1773 C CA . ALA A 1 210 ? 4.299 -7.532 -14.329 1.00 95.75 210 ALA A CA 1
ATOM 1774 C C . ALA A 1 210 ? 3.644 -8.702 -13.571 1.00 95.75 210 ALA A C 1
ATOM 1776 O O . ALA A 1 210 ? 2.976 -8.471 -12.563 1.00 95.75 210 ALA A O 1
ATOM 1777 N N . LYS A 1 211 ? 3.918 -9.950 -13.981 1.00 96.88 211 LYS A N 1
ATOM 1778 C CA . LYS A 1 211 ? 3.441 -11.165 -13.294 1.00 96.88 211 LYS A CA 1
ATOM 1779 C C . LYS A 1 211 ? 3.911 -11.221 -11.841 1.00 96.88 211 LYS A C 1
ATOM 1781 O O . LYS A 1 211 ? 3.094 -11.439 -10.949 1.00 96.88 211 LYS A O 1
ATOM 1786 N N . ARG A 1 212 ? 5.202 -10.966 -11.583 1.00 96.00 212 ARG A N 1
ATOM 1787 C CA . ARG A 1 212 ? 5.735 -10.905 -10.209 1.00 96.00 212 ARG A CA 1
ATOM 1788 C C . ARG A 1 212 ? 5.039 -9.833 -9.378 1.00 96.00 212 ARG A C 1
ATOM 1790 O O . ARG A 1 212 ? 4.657 -10.097 -8.245 1.00 96.00 212 ARG A O 1
ATOM 1797 N N . ARG A 1 213 ? 4.827 -8.639 -9.935 1.00 95.25 213 ARG A N 1
ATOM 1798 C CA . ARG A 1 213 ? 4.145 -7.550 -9.219 1.00 95.25 213 ARG A CA 1
ATOM 1799 C C . ARG A 1 213 ? 2.712 -7.895 -8.829 1.00 95.25 213 ARG A C 1
ATOM 1801 O O . ARG A 1 213 ? 2.339 -7.619 -7.692 1.00 95.25 213 ARG A O 1
ATOM 1808 N N . VAL A 1 214 ? 1.941 -8.500 -9.734 1.00 97.19 214 VAL A N 1
ATOM 1809 C CA . VAL A 1 214 ? 0.585 -8.993 -9.433 1.00 97.19 214 VAL A CA 1
ATOM 1810 C C . VAL A 1 214 ? 0.644 -10.039 -8.316 1.00 97.19 214 VAL A C 1
ATOM 1812 O O . VAL A 1 214 ? -0.054 -9.902 -7.314 1.00 97.19 214 VAL A O 1
ATOM 1815 N N . ALA A 1 215 ? 1.554 -11.014 -8.411 1.00 97.12 215 ALA A N 1
ATOM 1816 C CA . ALA A 1 215 ? 1.713 -12.055 -7.394 1.00 97.12 215 ALA A CA 1
ATOM 1817 C C . ALA A 1 215 ? 2.073 -11.494 -6.003 1.00 97.12 215 ALA A C 1
ATOM 1819 O O . ALA A 1 215 ? 1.441 -11.860 -5.008 1.00 97.12 215 ALA A O 1
ATOM 1820 N N . HIS A 1 216 ? 3.035 -10.570 -5.919 1.00 95.88 216 HIS A N 1
ATOM 1821 C CA . HIS A 1 216 ? 3.396 -9.941 -4.647 1.00 95.88 216 HIS A CA 1
ATOM 1822 C C . HIS A 1 216 ? 2.255 -9.070 -4.099 1.00 95.88 216 HIS A C 1
ATOM 1824 O O . HIS A 1 216 ? 1.976 -9.109 -2.903 1.00 95.88 216 HIS A O 1
ATOM 1830 N N . HIS A 1 217 ? 1.535 -8.325 -4.947 1.00 97.50 217 HIS A N 1
ATOM 1831 C CA . HIS A 1 217 ? 0.371 -7.545 -4.500 1.00 97.50 217 HIS A CA 1
ATOM 1832 C C . HIS A 1 217 ? -0.772 -8.436 -4.001 1.00 97.50 217 HIS A C 1
ATOM 1834 O O . HIS A 1 217 ? -1.406 -8.100 -3.004 1.00 97.50 217 HIS A O 1
ATOM 1840 N N . ALA A 1 218 ? -0.996 -9.603 -4.606 1.00 97.38 218 ALA A N 1
ATOM 1841 C CA . ALA A 1 218 ? -1.925 -10.597 -4.069 1.00 97.38 218 ALA A CA 1
ATOM 1842 C C . ALA A 1 218 ? -1.483 -11.100 -2.679 1.00 97.38 218 ALA A C 1
ATOM 1844 O O . ALA A 1 218 ? -2.316 -11.279 -1.787 1.00 97.38 218 ALA A O 1
ATOM 1845 N N . GLY A 1 219 ? -0.173 -11.271 -2.464 1.00 97.00 219 GLY A N 1
ATOM 1846 C CA . GLY A 1 219 ? 0.412 -11.530 -1.144 1.00 97.00 219 GLY A CA 1
ATOM 1847 C C . GLY A 1 219 ? 0.102 -10.424 -0.129 1.00 97.00 219 GLY A C 1
ATOM 1848 O O . GLY A 1 219 ? -0.369 -10.722 0.971 1.00 97.00 219 GLY A O 1
ATOM 1849 N N . LEU A 1 220 ? 0.275 -9.156 -0.518 1.00 97.69 220 LEU A N 1
ATOM 1850 C CA . LEU A 1 220 ? -0.115 -8.004 0.300 1.00 97.69 220 LEU A CA 1
ATOM 1851 C C . LEU A 1 220 ? -1.612 -8.040 0.646 1.00 97.69 220 LEU A C 1
ATOM 1853 O O . LEU A 1 220 ? -1.963 -7.842 1.805 1.00 97.69 220 LEU A O 1
ATOM 1857 N N . LEU A 1 221 ? -2.499 -8.296 -0.321 1.00 97.94 221 LEU A N 1
ATOM 1858 C CA . LEU A 1 221 ? -3.949 -8.320 -0.086 1.00 97.94 221 LEU A CA 1
ATOM 1859 C C . LEU A 1 221 ? -4.361 -9.390 0.935 1.00 97.94 221 LEU A C 1
ATOM 1861 O O . LEU A 1 221 ? -5.197 -9.112 1.798 1.00 97.94 221 LEU A O 1
ATOM 1865 N N . ARG A 1 222 ? -3.740 -10.578 0.891 1.00 97.94 222 ARG A N 1
ATOM 1866 C CA . ARG A 1 222 ? -3.950 -11.623 1.910 1.00 97.94 222 ARG A CA 1
ATOM 1867 C C . ARG A 1 222 ? -3.524 -11.151 3.298 1.00 97.94 222 ARG A C 1
ATOM 1869 O O . ARG A 1 222 ? -4.268 -11.332 4.260 1.00 97.94 222 ARG A O 1
ATOM 1876 N N . TRP A 1 223 ? -2.364 -10.504 3.399 1.00 97.69 223 TRP A N 1
ATOM 1877 C CA . TRP A 1 223 ? -1.896 -9.936 4.663 1.00 97.69 223 TRP A CA 1
ATOM 1878 C C . TRP A 1 223 ? -2.833 -8.828 5.179 1.00 97.69 223 TRP A C 1
ATOM 1880 O O . TRP A 1 223 ? -3.197 -8.835 6.356 1.00 97.69 223 TRP A O 1
ATOM 1890 N N . VAL A 1 224 ? -3.298 -7.922 4.310 1.00 97.81 224 VAL A N 1
ATOM 1891 C CA . VAL A 1 224 ? -4.249 -6.856 4.677 1.00 97.81 224 VAL A CA 1
ATOM 1892 C C . VAL A 1 224 ? -5.549 -7.437 5.240 1.00 97.81 224 VAL A C 1
ATOM 1894 O O . VAL A 1 224 ? -6.061 -6.941 6.249 1.00 97.81 224 VAL A O 1
ATOM 1897 N N . GLU A 1 225 ? -6.075 -8.497 4.622 1.00 97.75 225 GLU A N 1
ATOM 1898 C CA . GLU A 1 225 ? -7.269 -9.193 5.111 1.00 97.75 225 GLU A CA 1
ATOM 1899 C C . GLU A 1 225 ? -7.027 -9.871 6.466 1.00 97.75 225 GLU A C 1
ATOM 1901 O O . GLU A 1 225 ? -7.851 -9.727 7.368 1.00 97.75 225 GLU A O 1
ATOM 1906 N N . SER A 1 226 ? -5.879 -10.527 6.657 1.00 96.94 226 SER A N 1
ATOM 1907 C CA . SER A 1 226 ? -5.498 -11.103 7.955 1.00 96.94 226 SER A CA 1
ATOM 1908 C C . SER A 1 226 ? -5.493 -10.042 9.066 1.00 96.94 226 SER A C 1
ATOM 1910 O O . SER A 1 226 ? -6.119 -10.222 10.113 1.00 96.94 226 SER A O 1
ATOM 1912 N N . GLN A 1 227 ? -4.905 -8.867 8.812 1.00 97.25 227 GLN A N 1
ATOM 1913 C CA . GLN A 1 227 ? -4.925 -7.762 9.779 1.00 97.25 227 GLN A CA 1
ATOM 1914 C C . GLN A 1 227 ? -6.343 -7.263 10.082 1.00 97.25 227 GLN A C 1
ATOM 1916 O O . GLN A 1 227 ? -6.662 -6.969 11.236 1.00 97.25 227 GLN A O 1
ATOM 1921 N N . ARG A 1 228 ? -7.228 -7.215 9.077 1.00 97.06 228 ARG A N 1
ATOM 1922 C CA . ARG A 1 228 ? -8.638 -6.853 9.285 1.00 97.06 228 ARG A CA 1
ATOM 1923 C C . ARG A 1 228 ? -9.323 -7.845 10.227 1.00 97.06 228 ARG A C 1
ATOM 1925 O O . ARG A 1 228 ? -10.047 -7.425 11.127 1.00 97.06 228 ARG A O 1
ATOM 1932 N N . GLN A 1 229 ? -9.090 -9.143 10.045 1.00 97.12 229 GLN A N 1
ATOM 1933 C CA . GLN A 1 229 ? -9.664 -10.189 10.898 1.00 97.12 229 GLN A CA 1
ATOM 1934 C C . GLN A 1 229 ? -9.193 -10.060 12.350 1.00 97.12 229 GLN A C 1
ATOM 1936 O O . GLN A 1 229 ? -10.014 -10.144 13.264 1.00 97.12 229 GLN A O 1
ATOM 1941 N N . VAL A 1 230 ? -7.907 -9.764 12.567 1.00 96.31 230 VAL A N 1
ATOM 1942 C CA . VAL A 1 230 ? -7.356 -9.491 13.906 1.00 96.31 230 VAL A CA 1
ATOM 1943 C C . VAL A 1 230 ? -8.047 -8.287 14.556 1.00 96.31 230 VAL A C 1
ATOM 1945 O O . VAL A 1 230 ? -8.433 -8.360 15.724 1.00 96.31 230 VAL A O 1
ATOM 1948 N N . MET A 1 231 ? -8.258 -7.196 13.811 1.00 96.06 231 MET A N 1
ATOM 1949 C CA . MET A 1 231 ? -8.959 -6.009 14.320 1.00 96.06 231 MET A CA 1
ATOM 1950 C C . MET A 1 231 ? -10.416 -6.314 14.697 1.00 96.06 231 MET A C 1
ATOM 1952 O O . MET A 1 231 ? -10.849 -5.952 15.791 1.00 96.06 231 MET A O 1
ATOM 1956 N N . VAL A 1 232 ? -11.147 -7.045 13.850 1.00 96.12 232 VAL A N 1
ATOM 1957 C CA . VAL A 1 232 ? -12.535 -7.465 14.125 1.00 96.12 232 VAL A CA 1
ATOM 1958 C C . VAL A 1 232 ? -12.618 -8.358 15.363 1.00 96.12 232 VAL A C 1
ATOM 1960 O O . VAL A 1 232 ? -13.498 -8.176 16.211 1.00 96.12 232 VAL A O 1
ATOM 1963 N N . ALA A 1 233 ? -11.695 -9.312 15.506 1.00 96.19 233 ALA A N 1
ATOM 1964 C CA . ALA A 1 233 ? -11.634 -10.175 16.681 1.00 96.19 233 ALA A CA 1
ATOM 1965 C C . ALA A 1 233 ? -11.375 -9.357 17.958 1.00 96.19 233 ALA A C 1
ATOM 1967 O O . ALA A 1 233 ? -12.051 -9.551 18.972 1.00 96.19 233 ALA A O 1
ATOM 1968 N N . ALA A 1 234 ? -10.453 -8.391 17.900 1.00 95.00 234 ALA A N 1
ATOM 1969 C CA . ALA A 1 234 ? -10.147 -7.506 19.019 1.00 95.00 234 ALA A CA 1
ATOM 1970 C C . ALA A 1 234 ? -11.346 -6.627 19.426 1.00 95.00 234 ALA A C 1
ATOM 1972 O O . ALA A 1 234 ? -11.605 -6.451 20.620 1.00 95.00 234 ALA A O 1
ATOM 1973 N N . GLU A 1 235 ? -12.104 -6.105 18.461 1.00 94.00 235 GLU A N 1
ATOM 1974 C CA . GLU A 1 235 ? -13.326 -5.335 18.724 1.00 94.00 235 GLU A CA 1
ATOM 1975 C C . GLU A 1 235 ? -14.437 -6.195 19.321 1.00 94.00 235 GLU A C 1
ATOM 1977 O O . GLU A 1 235 ? -15.073 -5.788 20.292 1.00 94.00 235 GLU A O 1
ATOM 1982 N N . THR A 1 236 ? -14.615 -7.416 18.819 1.00 94.88 236 THR A N 1
ATOM 1983 C CA . THR A 1 236 ? -15.600 -8.365 19.355 1.00 94.88 236 THR A CA 1
ATOM 1984 C C . THR A 1 236 ? -15.303 -8.694 20.820 1.00 94.88 236 THR A C 1
ATOM 1986 O O . THR A 1 236 ? -16.196 -8.653 21.671 1.00 94.88 236 THR A O 1
ATOM 1989 N N . LEU A 1 237 ? -14.034 -8.954 21.154 1.00 94.62 237 LEU A N 1
ATOM 1990 C CA . LEU A 1 237 ? -13.606 -9.187 22.536 1.00 94.62 237 LEU A CA 1
ATOM 1991 C C . LEU A 1 237 ? -13.834 -7.955 23.424 1.00 94.62 237 LEU A C 1
ATOM 1993 O O . LEU A 1 237 ? -14.279 -8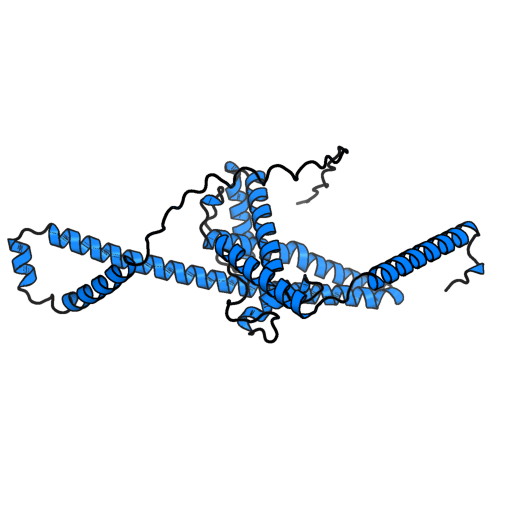.098 24.566 1.00 94.62 237 LEU A O 1
ATOM 1997 N N . ARG A 1 238 ? -13.578 -6.748 22.905 1.00 93.69 238 ARG A N 1
ATOM 1998 C CA . ARG A 1 238 ? -13.809 -5.487 23.625 1.00 93.69 238 ARG A CA 1
ATOM 1999 C C . ARG A 1 238 ? -15.295 -5.254 23.907 1.00 93.69 238 ARG A C 1
ATOM 2001 O O . ARG A 1 238 ? -15.644 -4.922 25.040 1.00 93.69 238 ARG A O 1
ATOM 2008 N N . SER A 1 239 ? -16.160 -5.471 22.919 1.00 92.00 239 SER A N 1
ATOM 2009 C CA . SER A 1 239 ? -17.616 -5.344 23.059 1.00 92.00 239 SER A CA 1
ATOM 2010 C C . SER A 1 239 ? -18.168 -6.333 24.086 1.00 92.00 239 SER A C 1
ATOM 2012 O O . SER A 1 239 ? -18.901 -5.936 24.990 1.00 92.00 239 SER A O 1
ATOM 2014 N N . ASN A 1 240 ? -17.720 -7.591 24.037 1.00 91.19 240 ASN A N 1
ATOM 2015 C CA . ASN A 1 240 ? -18.122 -8.628 24.993 1.00 91.19 240 ASN A CA 1
ATOM 2016 C C . ASN A 1 240 ? -17.620 -8.371 26.423 1.00 91.19 240 ASN A C 1
ATOM 2018 O O . ASN A 1 240 ? -18.239 -8.811 27.391 1.00 91.19 240 ASN A O 1
ATOM 2022 N N . ALA A 1 241 ? -16.479 -7.696 26.585 1.00 90.56 241 ALA A N 1
ATOM 2023 C CA . ALA A 1 241 ? -15.997 -7.290 27.902 1.00 90.56 241 ALA A CA 1
ATOM 2024 C C . ALA A 1 241 ? -16.834 -6.134 28.478 1.00 90.56 241 ALA A C 1
ATOM 2026 O O . ALA A 1 241 ? -17.146 -6.141 29.669 1.00 90.56 241 ALA A O 1
ATOM 2027 N N . CYS A 1 242 ? -17.232 -5.178 27.631 1.00 88.62 242 CYS A N 1
ATOM 2028 C CA . CYS A 1 242 ? -18.037 -4.020 28.023 1.00 88.62 242 CYS A CA 1
ATOM 2029 C C . CYS A 1 242 ? -19.443 -4.422 28.506 1.00 88.62 242 CYS A C 1
ATOM 2031 O O . CYS A 1 242 ? -19.898 -3.953 29.554 1.00 88.62 242 CYS A O 1
ATOM 2033 N N . THR A 1 243 ? -20.107 -5.347 27.805 1.00 86.19 243 THR A N 1
ATOM 2034 C CA . THR A 1 243 ? -21.441 -5.837 28.197 1.00 86.19 243 THR A CA 1
ATOM 2035 C C . THR A 1 243 ? -21.415 -6.520 29.561 1.00 86.19 243 THR A C 1
ATOM 2037 O O . THR A 1 243 ? -22.222 -6.183 30.422 1.00 86.19 243 THR A O 1
ATOM 2040 N N . LYS A 1 244 ? -20.411 -7.365 29.828 1.00 85.00 244 LYS A N 1
ATOM 2041 C CA . LYS A 1 244 ? -20.237 -8.016 31.141 1.00 85.00 244 LYS A CA 1
ATOM 2042 C C . LYS A 1 244 ? -20.035 -7.018 32.280 1.00 85.00 244 LYS A C 1
ATOM 2044 O O . LYS A 1 244 ? -20.534 -7.235 33.382 1.00 85.00 244 LYS A O 1
ATOM 2049 N N . THR A 1 245 ? -19.310 -5.923 32.039 1.00 82.69 245 THR A N 1
ATOM 2050 C CA . THR A 1 245 ? -19.155 -4.868 33.052 1.00 82.69 245 THR A CA 1
ATOM 2051 C C . THR A 1 245 ? -20.438 -4.071 33.265 1.00 82.69 245 THR A C 1
ATOM 2053 O O . THR A 1 245 ? -20.746 -3.730 34.404 1.00 82.69 245 THR A O 1
ATOM 2056 N N . SER A 1 246 ? -21.213 -3.822 32.206 1.00 82.25 246 SER A N 1
ATOM 2057 C CA . SER A 1 246 ? -22.495 -3.117 32.301 1.00 82.25 246 SER A CA 1
ATOM 2058 C C . SER A 1 246 ? -23.546 -3.945 33.045 1.00 82.25 246 SER A C 1
ATOM 2060 O O . SER A 1 246 ? -24.197 -3.420 33.945 1.00 82.25 246 SER A O 1
ATOM 2062 N N . GLU A 1 247 ? -23.641 -5.248 32.765 1.00 81.62 247 GLU A N 1
ATOM 2063 C CA . GLU A 1 247 ? -24.513 -6.178 33.497 1.00 81.62 247 GLU A CA 1
ATOM 2064 C C . GLU A 1 247 ? -24.133 -6.260 34.981 1.00 81.62 247 GLU A C 1
ATOM 2066 O O . GLU A 1 247 ? -25.003 -6.237 35.854 1.00 81.62 247 GLU A O 1
ATOM 2071 N N . ALA A 1 248 ? -22.831 -6.288 35.288 1.00 76.94 248 ALA A N 1
ATOM 2072 C CA . ALA A 1 248 ? -22.359 -6.250 36.667 1.00 76.94 248 ALA A CA 1
ATOM 2073 C C . ALA A 1 248 ? -22.743 -4.932 37.367 1.00 76.94 248 ALA A C 1
ATOM 2075 O O . ALA A 1 248 ? -23.220 -4.970 38.500 1.00 76.94 248 ALA A O 1
ATOM 2076 N N . SER A 1 249 ? -22.589 -3.782 36.702 1.00 80.38 249 SER A N 1
ATOM 2077 C CA . SER A 1 249 ? -22.995 -2.477 37.244 1.00 80.38 249 SER A CA 1
ATOM 2078 C C . SER A 1 249 ? -24.507 -2.369 37.459 1.00 80.38 249 SER A C 1
ATOM 2080 O O . SER A 1 249 ? -24.921 -1.961 38.541 1.00 80.38 249 SER A O 1
ATOM 2082 N N . GLN A 1 250 ? -25.330 -2.810 36.501 1.00 84.19 250 GLN A N 1
ATOM 2083 C CA . GLN A 1 250 ? -26.792 -2.833 36.658 1.00 84.19 250 GLN A CA 1
ATOM 2084 C C . GLN A 1 250 ? -27.225 -3.726 37.828 1.00 84.19 250 GLN A C 1
ATOM 2086 O O . GLN A 1 250 ? -28.118 -3.362 38.593 1.00 84.19 250 GLN A O 1
ATOM 2091 N N . TYR A 1 251 ? -26.563 -4.871 38.023 1.00 79.44 251 TYR A N 1
ATOM 2092 C CA . TYR A 1 251 ? -26.820 -5.734 39.175 1.00 79.44 251 TYR A CA 1
ATOM 2093 C C . TYR A 1 251 ? -26.438 -5.063 40.505 1.00 79.44 251 TYR A C 1
ATOM 2095 O O . TYR A 1 251 ? -27.152 -5.218 41.496 1.00 79.44 251 TYR A O 1
ATOM 2103 N N . PHE A 1 252 ? -25.340 -4.300 40.551 1.00 79.44 252 PHE A N 1
ATOM 2104 C CA . PHE A 1 252 ? -24.946 -3.545 41.746 1.00 79.44 252 PHE A CA 1
ATOM 2105 C C . PHE A 1 252 ? -25.945 -2.433 42.089 1.00 79.44 252 PHE A C 1
ATOM 2107 O O . PHE A 1 252 ? -26.352 -2.343 43.247 1.00 79.44 252 PHE A O 1
ATOM 2114 N N . GLU A 1 253 ? -26.404 -1.661 41.102 1.00 82.25 253 GLU A N 1
ATOM 2115 C CA . GLU A 1 253 ? -27.422 -0.618 41.299 1.00 82.25 253 GLU A CA 1
ATOM 2116 C C . GLU A 1 253 ? -28.757 -1.206 41.777 1.00 82.25 253 GLU A C 1
ATOM 2118 O O . GLU A 1 253 ? -29.343 -0.710 42.742 1.00 82.25 253 GLU A O 1
ATOM 2123 N N . LEU A 1 254 ? -29.190 -2.331 41.193 1.00 84.19 254 LEU A N 1
ATOM 2124 C CA . LEU A 1 254 ? -30.372 -3.069 41.651 1.00 84.19 254 LEU A CA 1
ATOM 2125 C C . LEU A 1 254 ? -30.207 -3.559 43.102 1.00 84.19 254 LEU A C 1
ATOM 2127 O O . LEU A 1 254 ? -31.146 -3.532 43.895 1.00 84.19 254 LEU A O 1
ATOM 2131 N N . MET A 1 255 ? -29.008 -4.004 43.481 1.00 73.94 255 MET A N 1
ATOM 2132 C CA . MET A 1 255 ? -28.720 -4.469 44.841 1.00 73.94 255 MET A CA 1
ATOM 2133 C C . MET A 1 255 ? -28.582 -3.336 45.867 1.00 73.94 255 MET A C 1
ATOM 2135 O O . MET A 1 255 ? -28.692 -3.615 47.069 1.00 73.94 255 MET A O 1
ATOM 2139 N N . ASP A 1 256 ? -28.330 -2.100 45.435 1.00 77.00 256 ASP A N 1
ATOM 2140 C CA . ASP A 1 256 ? -28.339 -0.893 46.271 1.00 77.00 256 ASP A CA 1
ATOM 2141 C C . ASP A 1 256 ? -29.748 -0.289 46.411 1.00 77.00 256 ASP A C 1
ATOM 2143 O O . ASP A 1 256 ? -30.062 0.260 47.469 1.00 77.00 256 ASP A O 1
ATOM 2147 N N . SER A 1 257 ? -30.633 -0.467 45.421 1.00 77.62 257 SER A N 1
ATOM 2148 C CA . SER A 1 257 ? -32.025 0.008 45.481 1.00 77.62 257 SER A CA 1
ATOM 2149 C C . SER A 1 257 ? -32.958 -0.877 46.324 1.00 77.62 257 SER A C 1
ATOM 2151 O O . SER A 1 257 ? -34.072 -0.469 46.661 1.00 77.62 257 SER A O 1
ATOM 2153 N N . LEU A 1 258 ? -32.538 -2.094 46.693 1.00 76.44 258 LEU A N 1
ATOM 2154 C CA . LEU A 1 258 ? -33.308 -2.973 47.580 1.00 76.44 258 LEU A CA 1
ATOM 2155 C C . LEU A 1 258 ? -33.260 -2.486 49.037 1.00 76.44 258 LEU A C 1
ATOM 2157 O O . LEU A 1 258 ? -32.190 -2.307 49.622 1.00 76.44 258 LEU A O 1
ATOM 2161 N N . SER A 1 259 ? -34.432 -2.368 49.673 1.00 68.00 259 SER A N 1
ATOM 2162 C CA . SER A 1 259 ? -34.540 -1.957 51.079 1.00 68.00 259 SER A CA 1
ATOM 2163 C C . SER A 1 259 ? -33.741 -2.875 52.017 1.00 68.00 259 SER A C 1
ATOM 2165 O O . SER A 1 259 ? -33.606 -4.086 51.796 1.00 68.00 259 SER A O 1
ATOM 2167 N N . GLY A 1 260 ? -33.236 -2.319 53.124 1.00 62.69 260 GLY A N 1
ATOM 2168 C CA . GLY A 1 260 ? -32.357 -3.032 54.062 1.00 62.69 260 GLY A CA 1
ATOM 2169 C C . GLY A 1 260 ? -32.945 -4.319 54.669 1.00 62.69 260 GLY A C 1
ATOM 2170 O O . GLY A 1 260 ? -32.197 -5.155 55.181 1.00 62.69 260 GLY A O 1
ATOM 2171 N N . ALA A 1 261 ? -34.266 -4.522 54.615 1.00 59.75 261 ALA A N 1
ATOM 2172 C CA . ALA A 1 261 ? -34.918 -5.767 55.030 1.00 59.75 261 ALA A CA 1
ATOM 2173 C C . ALA A 1 261 ? -34.822 -6.871 53.957 1.00 59.75 261 ALA A C 1
ATOM 2175 O O . ALA A 1 261 ? -34.501 -8.017 54.280 1.00 59.75 261 ALA A O 1
ATOM 2176 N N . VAL A 1 262 ? -35.009 -6.527 52.678 1.00 64.12 262 VAL A N 1
ATOM 2177 C CA . VAL A 1 262 ? -34.883 -7.464 51.546 1.00 64.12 262 VAL A CA 1
ATOM 2178 C C . VAL A 1 262 ? -33.417 -7.829 51.319 1.00 64.12 262 VAL A C 1
ATOM 2180 O O . VAL A 1 262 ? -33.085 -9.006 51.164 1.00 64.12 262 VAL A O 1
ATOM 2183 N N . ARG A 1 263 ? -32.519 -6.845 51.447 1.00 58.78 263 ARG A N 1
ATOM 2184 C CA . ARG A 1 263 ? -31.064 -7.030 51.346 1.00 58.78 263 ARG A CA 1
ATOM 2185 C C . ARG A 1 263 ? -30.537 -8.076 52.336 1.00 58.78 263 ARG A C 1
ATOM 2187 O O . ARG A 1 263 ? -29.738 -8.937 51.970 1.00 58.78 263 ARG A O 1
ATOM 2194 N N . ARG A 1 264 ? -31.047 -8.066 53.575 1.00 63.22 264 ARG A N 1
ATOM 2195 C CA . ARG A 1 264 ? -30.696 -9.044 54.623 1.00 63.22 264 ARG A CA 1
ATOM 2196 C C . ARG A 1 264 ? -31.290 -10.437 54.386 1.00 63.22 264 ARG A C 1
ATOM 2198 O O . ARG A 1 264 ? -30.676 -11.423 54.791 1.00 63.22 264 ARG A O 1
ATOM 2205 N N . ARG A 1 265 ? -32.442 -10.546 53.712 1.00 61.28 265 ARG A N 1
ATOM 2206 C CA . ARG A 1 265 ? -33.063 -11.838 53.363 1.00 61.28 265 ARG A CA 1
ATOM 2207 C C . ARG A 1 265 ? -32.314 -12.535 52.224 1.00 61.28 265 ARG A C 1
ATOM 2209 O O . ARG A 1 265 ? -32.001 -13.714 52.350 1.00 61.28 265 ARG A O 1
ATOM 2216 N N . VAL A 1 266 ? -31.929 -11.785 51.189 1.00 61.62 266 VAL A N 1
ATOM 2217 C CA . VAL A 1 266 ? -31.135 -12.277 50.043 1.00 61.62 266 VAL A CA 1
ATOM 2218 C C . VAL A 1 266 ? -29.716 -12.690 50.459 1.00 61.62 266 VAL A C 1
ATOM 2220 O O . VAL A 1 266 ? -29.161 -13.649 49.929 1.00 61.62 266 VAL A O 1
ATOM 2223 N N . GLN A 1 267 ? -29.122 -12.027 51.457 1.00 62.94 267 GLN A N 1
ATOM 2224 C CA . GLN A 1 267 ? -27.823 -12.441 52.004 1.00 62.94 267 GLN A CA 1
ATOM 2225 C C . GLN A 1 267 ? -27.891 -13.727 52.851 1.00 62.94 267 GLN A C 1
ATOM 2227 O O . GLN A 1 267 ? -26.869 -14.395 53.008 1.00 62.94 267 GLN A O 1
ATOM 2232 N N . ARG A 1 268 ? -29.067 -14.092 53.384 1.00 59.44 268 ARG A N 1
ATOM 2233 C CA . ARG A 1 268 ? -29.249 -15.265 54.259 1.00 59.44 268 ARG A CA 1
ATOM 2234 C C . ARG A 1 268 ? -29.568 -16.564 53.518 1.00 59.44 268 ARG A C 1
ATOM 2236 O O . ARG A 1 268 ? -29.240 -17.621 54.042 1.00 59.44 268 ARG A O 1
ATOM 2243 N N . THR A 1 269 ? -30.140 -16.523 52.315 1.00 60.06 269 THR A N 1
ATOM 2244 C CA . THR A 1 269 ? -30.558 -17.730 51.568 1.00 60.06 269 THR A CA 1
ATOM 2245 C C . THR A 1 269 ? -29.427 -18.465 50.829 1.00 60.06 269 THR A C 1
ATOM 2247 O O . THR A 1 269 ? -29.688 -19.362 50.039 1.00 60.06 269 THR A O 1
ATOM 2250 N N . GLY A 1 270 ? -28.154 -18.161 51.109 1.00 51.25 270 GLY A N 1
ATOM 2251 C CA . GLY A 1 270 ? -27.035 -19.071 50.812 1.00 51.25 270 GLY A CA 1
ATOM 2252 C C . GLY A 1 270 ? -26.620 -19.226 49.341 1.00 51.25 270 GLY A C 1
ATOM 2253 O O . GLY A 1 270 ? -25.560 -19.791 49.077 1.00 51.25 270 GLY A O 1
ATOM 2254 N N . THR A 1 271 ? -27.344 -18.653 48.380 1.00 55.47 271 THR A N 1
ATOM 2255 C CA . THR A 1 271 ? -27.008 -18.723 46.942 1.00 55.47 271 THR A CA 1
ATOM 2256 C C . THR A 1 271 ? -25.782 -17.883 46.541 1.00 55.47 271 THR A C 1
ATOM 2258 O O . THR A 1 271 ? -25.342 -17.916 45.398 1.00 55.47 271 THR A O 1
ATOM 2261 N N . ASN A 1 272 ? -25.155 -17.172 47.485 1.00 51.38 272 ASN A N 1
ATOM 2262 C CA . ASN A 1 272 ? -24.122 -16.164 47.219 1.00 51.38 272 ASN A CA 1
ATOM 2263 C C . ASN A 1 272 ? -22.662 -16.635 47.422 1.00 51.38 272 ASN A C 1
ATOM 2265 O O . ASN A 1 272 ? -21.738 -15.817 47.461 1.00 51.38 272 ASN A O 1
ATOM 2269 N N . ARG A 1 273 ? -22.409 -17.947 47.569 1.00 54.09 273 ARG A N 1
ATOM 2270 C CA . ARG A 1 273 ? -21.030 -18.470 47.723 1.00 54.09 273 ARG A CA 1
ATOM 2271 C C . ARG A 1 273 ? -20.202 -18.393 46.434 1.00 54.09 273 ARG A C 1
ATOM 2273 O O . ARG A 1 273 ? -18.986 -18.257 46.527 1.00 54.09 273 ARG A O 1
ATOM 2280 N N . VAL A 1 274 ? -20.840 -18.421 45.262 1.00 56.22 274 VAL A N 1
ATOM 2281 C CA . VAL A 1 274 ? -20.145 -18.385 43.959 1.00 56.22 274 VAL A CA 1
ATOM 2282 C C . VAL A 1 274 ? -19.727 -16.957 43.574 1.00 56.22 274 VAL A C 1
ATOM 2284 O O . VAL A 1 274 ? -18.613 -16.747 43.103 1.00 56.22 274 VAL A O 1
ATOM 2287 N N . LEU A 1 275 ? -20.545 -15.946 43.885 1.00 53.19 275 LEU A N 1
ATOM 2288 C CA . LEU A 1 275 ? -20.280 -14.547 43.514 1.00 53.19 275 LEU A CA 1
ATOM 2289 C C . LEU A 1 275 ? -19.194 -13.870 44.371 1.00 53.19 275 LEU A C 1
ATOM 2291 O O . LEU A 1 275 ? -18.425 -13.051 43.868 1.00 53.19 275 LEU A O 1
ATOM 2295 N N . ARG A 1 276 ? -19.037 -14.252 45.649 1.00 53.62 276 ARG A N 1
ATOM 2296 C CA . ARG A 1 276 ? -18.013 -13.650 46.530 1.00 53.62 276 ARG A CA 1
ATOM 2297 C C . ARG A 1 276 ? -16.565 -13.956 46.128 1.00 53.62 276 ARG A C 1
ATOM 2299 O O . ARG A 1 276 ? -15.678 -13.196 46.516 1.00 53.62 276 ARG A O 1
ATOM 2306 N N . ARG A 1 277 ? -16.303 -15.022 45.358 1.00 55.12 277 ARG A N 1
ATOM 2307 C CA . ARG A 1 277 ? -14.951 -15.305 44.835 1.00 55.12 277 ARG A CA 1
ATOM 2308 C C . ARG A 1 277 ? -14.587 -14.437 43.621 1.00 55.12 277 ARG A C 1
ATOM 2310 O O . ARG A 1 277 ? -13.411 -14.137 43.459 1.00 55.12 277 ARG A O 1
ATOM 2317 N N . GLY A 1 278 ? -15.562 -13.960 42.840 1.00 51.22 278 GLY A N 1
ATOM 2318 C CA . GLY A 1 278 ? -15.312 -13.116 41.661 1.00 51.22 278 GLY A CA 1
ATOM 2319 C C . GLY A 1 278 ? -14.945 -11.662 41.992 1.00 51.22 278 GLY A C 1
ATOM 2320 O O . GLY A 1 278 ? -14.029 -11.100 41.396 1.00 51.22 278 GLY A O 1
ATOM 2321 N N . CYS A 1 279 ? -15.591 -11.053 42.994 1.00 50.94 279 CYS A N 1
ATOM 2322 C CA . CYS A 1 279 ? -15.404 -9.623 43.284 1.00 50.94 279 CYS A CA 1
ATOM 2323 C C . CYS A 1 279 ? -14.041 -9.264 43.907 1.00 50.94 279 CYS A C 1
ATOM 2325 O O . CYS A 1 279 ? -13.576 -8.140 43.727 1.00 50.94 279 CYS A O 1
ATOM 2327 N N . ARG A 1 280 ? -13.365 -10.190 44.609 1.00 53.03 280 ARG A N 1
ATOM 2328 C CA . ARG A 1 280 ? -12.026 -9.910 45.172 1.00 53.03 280 ARG A CA 1
ATOM 2329 C C . ARG A 1 280 ? -10.926 -9.846 44.104 1.00 53.03 280 ARG A C 1
ATOM 2331 O O . ARG A 1 280 ? -9.950 -9.138 44.312 1.00 53.03 280 ARG A O 1
ATOM 2338 N N . ALA A 1 281 ? -11.095 -10.519 42.962 1.00 52.72 281 ALA A N 1
ATOM 2339 C CA . ALA A 1 281 ? -10.113 -10.498 41.875 1.00 52.72 281 ALA A CA 1
ATOM 2340 C C . ALA A 1 281 ? -10.190 -9.208 41.033 1.00 52.72 281 ALA A C 1
ATOM 2342 O O . ALA A 1 281 ? -9.159 -8.635 40.694 1.00 52.72 281 ALA A O 1
ATOM 2343 N N . ALA A 1 282 ? -11.399 -8.699 40.764 1.00 52.38 282 ALA A N 1
ATOM 2344 C CA . ALA A 1 282 ? -11.595 -7.501 39.939 1.00 52.38 282 ALA A CA 1
ATOM 2345 C C . ALA A 1 282 ? -11.114 -6.197 40.615 1.00 52.38 282 ALA A C 1
ATOM 2347 O O . ALA A 1 282 ? -10.624 -5.289 39.939 1.00 52.38 282 ALA A O 1
ATOM 2348 N N . HIS A 1 283 ? -11.198 -6.109 41.949 1.00 51.47 283 HIS A N 1
ATOM 2349 C CA . HIS A 1 283 ? -10.706 -4.942 42.693 1.00 51.47 283 HIS A CA 1
ATOM 2350 C C . HIS A 1 283 ? -9.170 -4.851 42.716 1.00 51.47 283 HIS A C 1
ATOM 2352 O O . HIS A 1 283 ? -8.632 -3.750 42.614 1.00 51.47 283 HIS A O 1
ATOM 2358 N N . ALA A 1 284 ? -8.460 -5.986 42.757 1.00 52.41 284 ALA A N 1
ATOM 2359 C CA . ALA A 1 284 ? -6.994 -6.010 42.733 1.00 52.41 284 ALA A CA 1
ATOM 2360 C C . ALA A 1 284 ? -6.416 -5.525 41.387 1.00 52.41 284 ALA A C 1
ATOM 2362 O O . ALA A 1 284 ? -5.396 -4.840 41.354 1.00 52.41 284 ALA A O 1
ATOM 2363 N N . THR A 1 285 ? -7.097 -5.800 40.270 1.00 49.84 285 THR A N 1
ATOM 2364 C CA . THR A 1 285 ? -6.655 -5.365 38.932 1.00 49.84 285 THR A CA 1
ATOM 2365 C C . THR A 1 285 ? -6.943 -3.891 38.626 1.00 49.84 285 THR A C 1
ATOM 2367 O O . THR A 1 285 ? -6.282 -3.303 37.772 1.00 49.84 285 THR A O 1
ATOM 2370 N N . CYS A 1 286 ? -7.900 -3.263 39.320 1.00 43.28 286 CYS A N 1
ATOM 2371 C CA . CYS A 1 286 ? -8.240 -1.851 39.113 1.00 43.28 286 CYS A CA 1
ATOM 2372 C C . CYS A 1 286 ? -7.292 -0.901 39.874 1.00 43.28 286 CYS A C 1
ATOM 2374 O O . CYS A 1 286 ? -6.927 0.158 39.358 1.00 43.28 286 CYS A O 1
ATOM 2376 N N . GLU A 1 287 ? -6.821 -1.297 41.061 1.00 45.88 287 GLU A N 1
ATOM 2377 C CA . GLU A 1 287 ? -5.880 -0.495 41.862 1.00 45.88 287 GLU A CA 1
ATOM 2378 C C . GLU A 1 287 ? -4.481 -0.403 41.231 1.00 45.88 287 GLU A C 1
ATOM 2380 O O . GLU A 1 287 ? -3.854 0.655 41.282 1.00 45.88 287 GLU A O 1
ATOM 2385 N N . HIS A 1 288 ? -4.020 -1.444 40.528 1.00 45.88 288 HIS A N 1
ATOM 2386 C CA . HIS A 1 288 ? -2.713 -1.412 39.855 1.00 45.88 288 HIS A CA 1
ATOM 2387 C C . HIS A 1 288 ? -2.661 -0.477 38.635 1.00 45.88 288 HIS A C 1
ATOM 2389 O O . HIS A 1 288 ? -1.589 -0.023 38.241 1.00 45.88 288 HIS A O 1
ATOM 2395 N N . ARG A 1 289 ? -3.814 -0.106 38.063 1.00 42.03 289 ARG A N 1
ATOM 2396 C CA . ARG A 1 289 ? -3.871 0.785 36.893 1.00 42.03 289 ARG A CA 1
ATOM 2397 C C . ARG A 1 289 ? -3.864 2.274 37.256 1.00 42.03 289 ARG A C 1
ATOM 2399 O O . ARG A 1 289 ? -3.543 3.097 36.404 1.00 42.03 289 ARG A O 1
ATOM 2406 N N . LYS A 1 290 ? -4.164 2.638 38.509 1.00 45.38 290 LYS A N 1
ATOM 2407 C CA . LYS A 1 290 ? -4.196 4.045 38.960 1.00 45.38 290 LYS A CA 1
ATOM 2408 C C . LYS A 1 290 ? -2.830 4.613 39.362 1.00 45.38 290 LYS A C 1
ATOM 2410 O O . LYS A 1 290 ? -2.721 5.825 39.528 1.00 45.38 290 LYS A O 1
ATOM 2415 N N . GLN A 1 291 ? -1.783 3.791 39.468 1.00 48.25 291 GLN A N 1
ATOM 2416 C CA . GLN A 1 291 ? -0.443 4.262 39.854 1.00 48.25 291 GLN A CA 1
ATOM 2417 C C . GLN A 1 291 ? 0.444 4.719 38.676 1.00 48.25 291 GLN A C 1
ATOM 2419 O O . GLN A 1 291 ? 1.463 5.359 38.917 1.00 48.25 291 GLN A O 1
ATOM 2424 N N . HIS A 1 292 ? 0.047 4.498 37.413 1.00 45.06 292 HIS A N 1
ATOM 2425 C CA . HIS A 1 292 ? 0.894 4.802 36.242 1.00 45.06 292 HIS A CA 1
ATOM 2426 C C . HIS A 1 292 ? 0.406 5.924 35.308 1.00 45.06 292 HIS A C 1
ATOM 2428 O O . HIS A 1 292 ? 1.030 6.167 34.279 1.00 45.06 292 HIS A O 1
ATOM 2434 N N . SER A 1 293 ? -0.645 6.674 35.650 1.00 43.00 293 SER A N 1
ATOM 2435 C CA . SER A 1 293 ? -1.150 7.756 34.789 1.00 43.00 293 SER A CA 1
ATOM 2436 C C . SER A 1 293 ? -1.198 9.107 35.507 1.00 43.00 293 SER A C 1
ATOM 2438 O O . SER A 1 293 ? -2.258 9.591 35.900 1.00 43.00 293 SER A O 1
ATOM 2440 N N . ARG A 1 294 ? -0.031 9.740 35.650 1.00 38.19 294 ARG A N 1
ATOM 2441 C CA . ARG A 1 294 ? 0.095 11.195 35.829 1.00 38.19 294 ARG A CA 1
ATOM 2442 C C . ARG A 1 294 ? 1.080 11.731 34.784 1.00 38.19 294 ARG A C 1
ATOM 2444 O O . ARG A 1 294 ? 2.286 11.618 35.001 1.00 38.19 294 ARG A O 1
ATOM 2451 N N . PRO A 1 295 ? 0.617 12.329 33.674 1.00 42.66 295 PRO A N 1
ATOM 2452 C CA . PRO A 1 295 ? 1.493 13.126 32.837 1.00 42.66 295 PRO A CA 1
ATOM 2453 C C . PRO A 1 295 ? 1.775 14.451 33.552 1.00 42.66 295 PRO A C 1
ATOM 2455 O O . PRO A 1 295 ? 0.865 15.217 33.866 1.00 42.66 295 PRO A O 1
ATOM 2458 N N . LYS A 1 296 ? 3.054 14.711 33.833 1.00 40.16 296 LYS A N 1
ATOM 2459 C CA . LYS A 1 296 ? 3.532 16.041 34.218 1.00 40.16 296 LYS A CA 1
ATOM 2460 C C . LYS A 1 296 ? 3.432 16.939 32.985 1.00 40.16 296 LYS A C 1
ATOM 2462 O O . LYS A 1 296 ? 4.242 16.819 32.072 1.00 40.16 296 LYS A O 1
ATOM 2467 N N . THR A 1 297 ? 2.460 17.840 32.966 1.00 40.50 297 THR A N 1
ATOM 2468 C CA . THR A 1 297 ? 2.424 18.978 32.045 1.00 40.50 297 THR A CA 1
ATOM 2469 C C . THR A 1 297 ? 3.604 19.895 32.357 1.00 40.50 297 THR A C 1
ATOM 2471 O O . THR A 1 297 ? 3.590 20.609 33.361 1.00 40.50 297 THR A O 1
ATOM 2474 N N . LYS A 1 298 ? 4.640 19.856 31.516 1.00 42.56 298 LYS A N 1
ATOM 2475 C CA . LYS A 1 298 ? 5.613 20.942 31.401 1.00 42.56 298 LYS A CA 1
ATOM 2476 C C . LYS A 1 298 ? 5.229 21.788 30.192 1.00 42.56 298 LYS A C 1
ATOM 2478 O O . LYS A 1 298 ? 5.145 21.299 29.073 1.00 42.56 298 LYS A O 1
ATOM 2483 N N . THR A 1 299 ? 4.953 23.043 30.500 1.00 47.81 299 THR A N 1
ATOM 2484 C CA . THR A 1 299 ? 4.965 24.227 29.647 1.00 47.81 299 THR A CA 1
ATOM 2485 C C . THR A 1 299 ? 6.011 24.143 28.530 1.00 47.81 299 THR A C 1
ATOM 2487 O O . THR A 1 299 ? 7.200 24.042 28.819 1.00 47.81 299 THR A O 1
ATOM 2490 N N . SER A 1 300 ? 5.589 24.273 27.269 1.00 38.56 300 SER A N 1
ATOM 2491 C CA . SER A 1 300 ? 6.452 24.774 26.195 1.00 38.56 300 SER A CA 1
ATOM 2492 C C . SER A 1 300 ? 5.742 25.940 25.505 1.00 38.56 300 SER A C 1
ATOM 2494 O O . SER A 1 300 ? 4.685 25.807 24.895 1.00 38.56 300 SER A O 1
ATOM 2496 N N . LYS A 1 301 ? 6.308 27.132 25.692 1.00 40.12 301 LYS A N 1
ATOM 2497 C CA . LYS A 1 301 ? 5.936 28.374 25.005 1.00 40.12 301 LYS A CA 1
ATOM 2498 C C . LYS A 1 301 ? 7.065 28.793 24.047 1.00 40.12 301 LYS A C 1
ATOM 2500 O O . LYS A 1 301 ? 7.244 29.968 23.783 1.00 40.12 301 LYS A O 1
ATOM 2505 N N . GLU A 1 302 ? 7.835 27.826 23.546 1.00 40.34 302 GLU A N 1
ATOM 2506 C CA . GLU A 1 302 ? 9.116 28.054 22.851 1.00 40.34 302 GLU A CA 1
ATOM 2507 C C . GLU A 1 302 ? 9.315 27.132 21.629 1.00 40.34 302 GLU A C 1
ATOM 2509 O O . GLU A 1 302 ? 10.422 26.721 21.307 1.00 40.34 302 GLU A O 1
ATOM 2514 N N . GLN A 1 303 ? 8.235 26.786 20.920 1.00 35.41 303 GLN A N 1
ATOM 2515 C CA . GLN A 1 303 ? 8.313 26.033 19.653 1.00 35.41 303 GLN A CA 1
ATOM 2516 C C . GLN A 1 303 ? 7.472 26.647 18.520 1.00 35.41 303 GLN A C 1
ATOM 2518 O O . GLN A 1 303 ? 7.084 25.955 17.585 1.00 35.41 303 GLN A O 1
ATOM 2523 N N . ALA A 1 304 ? 7.203 27.956 18.583 1.00 37.62 304 ALA A N 1
ATOM 2524 C CA . ALA A 1 304 ? 6.433 28.663 17.555 1.00 37.62 304 ALA A CA 1
ATOM 2525 C C . ALA A 1 304 ? 7.283 29.406 16.500 1.00 37.62 304 ALA A C 1
ATOM 2527 O O . ALA A 1 304 ? 6.722 29.827 15.497 1.00 37.62 304 ALA A O 1
ATOM 2528 N N . ASP A 1 305 ? 8.612 29.499 16.650 1.00 34.28 305 ASP A N 1
ATOM 2529 C CA . ASP A 1 305 ? 9.437 30.401 15.816 1.00 34.28 305 ASP A CA 1
ATOM 2530 C C . ASP A 1 305 ? 10.417 29.718 14.839 1.00 34.28 305 ASP A C 1
ATOM 2532 O O . ASP A 1 305 ? 11.305 30.373 14.302 1.00 34.28 305 ASP A O 1
ATOM 2536 N N . LEU A 1 306 ? 10.264 28.421 14.533 1.00 36.03 306 LEU A N 1
ATOM 2537 C CA . LEU A 1 306 ? 11.196 27.707 13.630 1.00 36.03 306 LEU A CA 1
ATOM 2538 C C . LEU A 1 306 ? 10.572 27.035 12.393 1.00 36.03 306 LEU A C 1
ATOM 2540 O O . LEU A 1 306 ? 11.262 26.309 11.688 1.00 36.03 306 LEU A O 1
ATOM 2544 N N . VAL A 1 307 ? 9.300 27.301 12.066 1.00 36.31 307 VAL A N 1
ATOM 2545 C CA . VAL A 1 307 ? 8.622 26.688 10.891 1.00 36.31 307 VAL A CA 1
ATOM 2546 C C . VAL A 1 307 ? 8.243 27.718 9.807 1.00 36.31 307 VAL A C 1
ATOM 2548 O O . VAL A 1 307 ? 7.590 27.394 8.821 1.00 36.31 307 VAL A O 1
ATOM 2551 N N . ALA A 1 308 ? 8.684 28.975 9.928 1.00 34.62 308 ALA A N 1
ATOM 2552 C CA . ALA A 1 308 ? 8.261 30.055 9.028 1.00 34.62 308 ALA A CA 1
ATOM 2553 C C . ALA A 1 308 ? 9.223 30.382 7.863 1.00 34.62 308 ALA A C 1
ATOM 2555 O O . ALA A 1 308 ? 8.974 31.344 7.139 1.00 34.62 308 ALA A O 1
ATOM 2556 N N . THR A 1 309 ? 10.291 29.611 7.632 1.00 35.25 309 THR A N 1
ATOM 2557 C CA . THR A 1 309 ? 11.373 30.030 6.711 1.00 35.25 309 THR A CA 1
ATOM 2558 C C . THR A 1 309 ? 11.695 29.086 5.555 1.00 35.25 309 THR A C 1
ATOM 2560 O O . THR A 1 309 ? 12.776 29.193 4.988 1.00 35.25 309 THR A O 1
ATOM 2563 N N . GLU A 1 310 ? 10.772 28.219 5.120 1.00 32.47 310 GLU A N 1
ATOM 2564 C CA . GLU A 1 310 ? 11.077 27.339 3.976 1.00 32.47 310 GLU A CA 1
ATOM 2565 C C . GLU A 1 310 ? 9.892 26.982 3.063 1.00 32.47 310 GLU A C 1
ATOM 2567 O O . GLU A 1 310 ? 9.695 25.843 2.653 1.00 32.47 310 GLU A O 1
ATOM 2572 N N . CYS A 1 311 ? 9.093 27.981 2.676 1.00 30.31 311 CYS A N 1
ATOM 2573 C CA . CYS A 1 311 ? 8.178 27.856 1.533 1.00 30.31 311 CYS A CA 1
ATOM 2574 C C . CYS A 1 311 ? 8.085 29.172 0.751 1.00 30.31 311 CYS A C 1
ATOM 2576 O O . CYS A 1 311 ? 7.040 29.812 0.655 1.00 30.31 311 CYS A O 1
ATOM 2578 N N . ALA A 1 312 ? 9.212 29.584 0.173 1.00 35.47 312 ALA A N 1
ATOM 2579 C CA . ALA A 1 312 ? 9.272 30.688 -0.777 1.00 35.47 312 ALA A CA 1
ATOM 2580 C C . ALA A 1 312 ? 10.086 30.298 -2.018 1.00 35.47 312 ALA A C 1
ATOM 2582 O O . ALA A 1 312 ? 11.103 30.906 -2.330 1.00 35.47 312 ALA A O 1
ATOM 2583 N N . LEU A 1 313 ? 9.600 29.311 -2.774 1.00 33.03 313 LEU A N 1
ATOM 2584 C CA . LEU A 1 313 ? 9.978 29.140 -4.177 1.00 33.03 313 LEU A CA 1
ATOM 2585 C C . LEU A 1 313 ? 8.733 29.266 -5.052 1.00 33.03 313 LEU A C 1
ATOM 2587 O O . LEU A 1 313 ? 8.013 28.315 -5.345 1.00 33.03 313 LEU A O 1
ATOM 2591 N N . LYS A 1 314 ? 8.496 30.513 -5.467 1.00 36.62 314 LYS A N 1
ATOM 2592 C CA . LYS A 1 314 ? 7.650 30.864 -6.606 1.00 36.62 314 LYS A CA 1
ATOM 2593 C C . LYS A 1 314 ? 8.163 30.117 -7.838 1.00 36.62 314 LYS A C 1
ATOM 2595 O O . LYS A 1 314 ? 9.229 30.452 -8.347 1.00 36.62 314 LYS A O 1
ATOM 2600 N N . THR A 1 315 ? 7.371 29.198 -8.382 1.00 38.44 315 THR A N 1
ATOM 2601 C CA . THR A 1 315 ? 7.471 28.847 -9.801 1.00 38.44 315 THR A CA 1
ATOM 2602 C C . THR A 1 315 ? 6.350 29.529 -10.572 1.00 38.44 315 THR A C 1
ATOM 2604 O O . THR A 1 315 ? 5.159 29.442 -10.285 1.00 38.44 315 THR A O 1
ATOM 2607 N N . ARG A 1 316 ? 6.807 30.316 -11.537 1.00 40.00 316 ARG A N 1
ATOM 2608 C CA . ARG A 1 316 ? 6.066 31.172 -12.445 1.00 40.00 316 ARG A CA 1
ATOM 2609 C C . ARG A 1 316 ? 5.815 30.367 -13.718 1.00 40.00 316 ARG A C 1
ATOM 2611 O O . ARG A 1 316 ? 6.656 30.393 -14.600 1.00 40.00 316 ARG A O 1
ATOM 2618 N N . SER A 1 317 ? 4.691 29.663 -13.829 1.00 39.12 317 SER A N 1
ATOM 2619 C CA . SER A 1 317 ? 3.991 29.498 -15.113 1.00 39.12 317 SER A CA 1
ATOM 2620 C C . SER A 1 317 ? 2.591 28.937 -14.878 1.00 39.12 317 SER A C 1
ATOM 2622 O O . SER A 1 317 ? 2.405 27.875 -14.289 1.00 39.12 317 SER A O 1
ATOM 2624 N N . GLY A 1 318 ? 1.584 29.699 -15.297 1.00 47.91 318 GLY A N 1
ATOM 2625 C CA . GLY A 1 318 ? 0.211 29.235 -15.340 1.00 47.91 318 GLY A CA 1
ATOM 2626 C C . GLY A 1 318 ? 0.004 28.329 -16.547 1.00 47.91 318 GLY A C 1
ATOM 2627 O O . GLY A 1 318 ? 0.237 28.756 -17.673 1.00 47.91 318 GLY A O 1
ATOM 2628 N N . ARG A 1 319 ? -0.453 27.101 -16.291 1.00 33.97 319 ARG A N 1
ATOM 2629 C CA . ARG A 1 319 ? -1.496 26.355 -17.024 1.00 33.97 319 ARG A CA 1
ATOM 2630 C C . ARG A 1 319 ? -1.506 24.921 -16.501 1.00 33.97 319 ARG A C 1
ATOM 2632 O O . ARG A 1 319 ? -0.663 24.110 -16.860 1.00 33.97 319 ARG A O 1
ATOM 2639 N N . ILE A 1 320 ? -2.493 24.608 -15.667 1.00 34.19 320 ILE A N 1
ATOM 2640 C CA . ILE A 1 320 ? -2.835 23.223 -15.343 1.00 34.19 320 ILE A CA 1
ATOM 2641 C C . ILE A 1 320 ? -3.724 22.727 -16.483 1.00 34.19 320 ILE A C 1
ATOM 2643 O O . ILE A 1 320 ? -4.912 23.048 -16.549 1.00 34.19 320 ILE A O 1
ATOM 2647 N N . SER A 1 321 ? -3.136 21.982 -17.413 1.00 35.31 321 SER A N 1
ATOM 2648 C CA . SER A 1 321 ? -3.894 21.207 -18.391 1.00 35.31 321 SER A CA 1
ATOM 2649 C C . SER A 1 321 ? -4.625 20.090 -17.648 1.00 35.31 321 SER A C 1
ATOM 2651 O O . SER A 1 321 ? -3.995 19.210 -17.064 1.00 35.31 321 SER A O 1
ATOM 2653 N N . LYS A 1 322 ? -5.961 20.137 -17.637 1.00 43.38 322 LYS A N 1
ATOM 2654 C CA . LYS A 1 322 ? -6.789 19.023 -17.157 1.00 43.38 322 LYS A CA 1
ATOM 2655 C C . LYS A 1 322 ? -6.545 17.803 -18.062 1.00 43.38 322 LYS A C 1
ATOM 2657 O O . LYS A 1 322 ? -6.620 17.967 -19.281 1.00 43.38 322 LYS A O 1
ATOM 2662 N N . PRO A 1 323 ? -6.295 16.600 -17.520 1.00 40.00 323 PRO A N 1
ATOM 2663 C CA . PRO A 1 323 ? -6.280 15.393 -18.337 1.00 40.00 323 PRO A CA 1
ATOM 2664 C C . PRO A 1 323 ? -7.699 15.096 -18.861 1.00 40.00 323 PRO A C 1
ATOM 2666 O O . PRO A 1 323 ? -8.678 15.356 -18.151 1.00 40.00 323 PRO A O 1
ATOM 2669 N N . PRO A 1 324 ? -7.845 14.565 -20.089 1.00 37.69 324 PRO A N 1
ATOM 2670 C CA . PRO A 1 324 ? -9.147 14.207 -20.623 1.00 37.69 324 PRO A CA 1
ATOM 2671 C C . PRO A 1 324 ? -9.660 12.950 -19.915 1.00 37.69 324 PRO A C 1
ATOM 2673 O O . PRO A 1 324 ? -9.132 11.855 -20.087 1.00 37.69 324 PRO A O 1
ATOM 2676 N N . LEU A 1 325 ? -10.718 13.111 -19.122 1.00 45.28 325 LEU A N 1
ATOM 2677 C CA . LEU A 1 325 ? -11.545 11.999 -18.670 1.00 45.28 325 LEU A CA 1
ATOM 2678 C C . LEU A 1 325 ? -12.494 11.631 -19.810 1.00 45.28 325 LEU A C 1
ATOM 2680 O O . LEU A 1 325 ? -13.468 12.337 -20.070 1.00 45.28 325 LEU A O 1
ATOM 2684 N N . ARG A 1 326 ? -12.209 10.518 -20.482 1.00 37.91 326 ARG A N 1
ATOM 2685 C CA . ARG A 1 326 ? -13.185 9.811 -21.309 1.00 37.91 326 ARG A CA 1
ATOM 2686 C C . ARG A 1 326 ? -13.323 8.413 -20.723 1.00 37.91 326 ARG A C 1
ATOM 2688 O O . ARG A 1 326 ? -12.431 7.593 -20.884 1.00 37.91 326 ARG A O 1
ATOM 2695 N N . TRP A 1 327 ? -14.425 8.174 -20.025 1.00 40.44 327 TRP A N 1
ATOM 2696 C CA . TRP A 1 327 ? -14.874 6.830 -19.679 1.00 40.44 327 TRP A CA 1
ATOM 2697 C C . TRP A 1 327 ? -16.245 6.675 -20.326 1.00 40.44 327 TRP A C 1
ATOM 2699 O O . TRP A 1 327 ? -17.200 7.349 -19.937 1.00 40.44 327 TRP A O 1
ATOM 2709 N N . SER A 1 328 ? -16.285 5.907 -21.412 1.00 47.38 328 SER A N 1
ATOM 2710 C CA . SER A 1 328 ? -17.519 5.517 -22.088 1.00 47.38 328 SER A CA 1
ATOM 2711 C C . SER A 1 328 ? -18.140 4.340 -21.343 1.00 47.38 328 SER A C 1
ATOM 2713 O O . SER A 1 328 ? -17.415 3.484 -20.840 1.00 47.38 328 SER A O 1
ATOM 2715 N N . SER A 1 329 ? -19.466 4.401 -21.246 1.00 50.56 329 SER A N 1
ATOM 2716 C CA . SER A 1 329 ? -20.381 3.441 -20.626 1.00 50.56 329 SER A CA 1
ATOM 2717 C C . SER A 1 329 ? -20.353 2.061 -21.262 1.00 50.56 329 SER A C 1
ATOM 2719 O O . SER A 1 329 ? -20.031 1.991 -22.470 1.00 50.56 329 SER A O 1
#

Radius of gyration: 30.84 Å; chains: 1; bounding box: 71×50×100 Å